Protein AF-R6TS44-F1 (afdb_monomer)

Solvent-accessible surface area (backbone atoms only — not comparable to full-atom values): 15264 Å² total; per-residue (Å²): 45,48,58,69,52,26,43,54,53,48,50,51,50,46,66,75,42,74,87,45,71,65,68,74,39,71,66,53,45,52,50,50,21,52,49,44,19,62,67,37,45,91,39,60,55,71,58,54,50,51,24,51,51,52,44,62,76,75,43,97,62,82,81,52,74,66,60,38,33,54,45,40,41,65,71,76,38,75,83,68,64,52,67,70,59,45,47,50,55,51,52,53,47,46,74,73,52,49,79,74,64,82,71,61,49,69,81,76,34,60,66,71,55,22,52,37,46,60,75,66,29,66,62,57,41,42,53,28,59,57,14,58,82,74,80,40,66,71,59,46,30,57,49,58,48,50,70,49,36,45,65,50,49,52,50,53,51,55,52,74,54,38,50,68,68,60,51,51,53,51,50,55,54,58,68,72,48,81,82,86,50,61,63,62,54,51,52,53,50,51,54,48,52,54,51,50,51,52,52,52,50,54,53,51,48,54,48,52,54,52,52,58,70,69,41,80,68,72,67,54,75,74,59,76,80,77,83,81,80,92,79,85,88,89,82,89,85,82,87,86,88,88,89,82,90,78,88,89,81,87,82,91,85,133

Secondary structure (DSSP, 8-state):
--HHHHHHHHHHHHHH-TT-GGGG-HHHHHHHHHHHHHHTTTS-HHHHHHHHHHHHHH-SSPPPHHHHHHHHHHHH-TTS--HHHHHHHHHHHHHHH-TT--S-HHHHS-HHHHHHHHHH-HHHHHHHHGGGGGTPPTTHHHHHHHHHHHHHHHHHHHHHTS-HHHHHHHHHHHHHS--SSHHHHHHHHHHHHHHHHHHHHHHHHHHHHHHHHS-TTTTTTTTTTSSS--------------------------

Structure (mmCIF, N/CA/C/O backbone):
data_AF-R6TS44-F1
#
_entry.id   AF-R6TS44-F1
#
loop_
_atom_site.group_PDB
_atom_site.id
_atom_site.type_symbol
_atom_site.label_atom_id
_atom_site.label_alt_id
_atom_site.label_comp_id
_atom_site.label_asym_id
_atom_site.label_entity_id
_atom_site.label_seq_id
_atom_site.pdbx_PDB_ins_code
_atom_site.Cartn_x
_atom_site.Cartn_y
_atom_site.Cartn_z
_atom_site.occupancy
_atom_site.B_iso_or_equiv
_atom_site.auth_seq_id
_atom_site.auth_comp_id
_atom_site.auth_asym_id
_atom_site.auth_atom_id
_atom_site.pdbx_PDB_model_num
ATOM 1 N N . MET A 1 1 ? -19.317 -8.057 7.374 1.00 88.44 1 MET A N 1
ATOM 2 C CA . MET A 1 1 ? -19.845 -8.637 8.641 1.00 88.44 1 MET A CA 1
ATOM 3 C C . MET A 1 1 ? -21.220 -8.073 9.008 1.00 88.44 1 MET A C 1
ATOM 5 O O . MET A 1 1 ? -21.608 -7.045 8.472 1.00 88.44 1 MET A O 1
ATOM 9 N N . THR A 1 2 ? -21.948 -8.681 9.958 1.00 93.44 2 THR A N 1
ATOM 10 C CA . THR A 1 2 ? -23.256 -8.171 10.428 1.00 93.44 2 THR A CA 1
ATOM 11 C C . THR A 1 2 ? -23.139 -7.180 11.598 1.00 93.44 2 THR A C 1
ATOM 13 O O . THR A 1 2 ? -22.130 -7.134 12.302 1.00 93.44 2 THR A O 1
ATOM 16 N N . LYS A 1 3 ? -24.219 -6.436 11.900 1.00 92.94 3 LYS A N 1
ATOM 17 C CA . LYS A 1 3 ? -24.305 -5.585 13.111 1.00 92.94 3 LYS A CA 1
ATOM 18 C C . LYS A 1 3 ? -24.084 -6.359 14.414 1.00 92.94 3 LYS A C 1
ATOM 20 O O . LYS A 1 3 ? -23.545 -5.802 15.367 1.00 92.94 3 LYS A O 1
ATOM 25 N N . LYS A 1 4 ? -24.505 -7.628 14.467 1.00 94.44 4 LYS A N 1
ATOM 26 C CA . LYS A 1 4 ? -24.302 -8.492 15.637 1.00 94.44 4 LYS A CA 1
ATOM 27 C C . LYS A 1 4 ? -22.816 -8.781 15.843 1.00 94.44 4 LYS A C 1
ATOM 29 O O . LYS A 1 4 ? -22.337 -8.684 16.969 1.00 94.44 4 LYS A O 1
ATOM 34 N N . ASP A 1 5 ? -22.099 -9.072 14.762 1.00 94.75 5 ASP A N 1
ATOM 35 C CA . ASP A 1 5 ? -20.657 -9.328 14.801 1.00 94.75 5 ASP A CA 1
ATOM 36 C C . ASP A 1 5 ? -19.896 -8.062 15.216 1.00 94.75 5 ASP A C 1
ATOM 38 O O . ASP A 1 5 ? -19.059 -8.102 16.117 1.00 94.75 5 ASP A O 1
ATOM 42 N N . ALA A 1 6 ? -20.262 -6.911 14.641 1.00 94.38 6 ALA A N 1
ATOM 43 C CA . ALA A 1 6 ? -19.691 -5.620 15.014 1.00 94.38 6 ALA A CA 1
ATOM 44 C C . ALA A 1 6 ? -19.899 -5.308 16.507 1.00 94.38 6 ALA A C 1
ATOM 46 O O . ALA A 1 6 ? -18.969 -4.864 17.177 1.00 94.38 6 ALA A O 1
ATOM 47 N N . ALA A 1 7 ? -21.084 -5.594 17.060 1.00 94.81 7 ALA A N 1
ATOM 48 C CA . ALA A 1 7 ? -21.360 -5.407 18.485 1.00 94.81 7 ALA A CA 1
ATOM 49 C C . ALA A 1 7 ? -20.447 -6.260 19.379 1.00 94.81 7 ALA A C 1
ATOM 51 O O . ALA A 1 7 ? -19.946 -5.770 20.391 1.00 94.81 7 ALA A O 1
ATOM 52 N N . GLN A 1 8 ? -20.194 -7.513 18.992 1.00 95.75 8 GLN A N 1
ATOM 53 C CA . GLN A 1 8 ? -19.285 -8.398 19.723 1.00 95.75 8 GLN A CA 1
ATOM 54 C C . GLN A 1 8 ? -17.841 -7.886 19.685 1.00 95.75 8 GLN A C 1
ATOM 56 O O . GLN A 1 8 ? -17.174 -7.857 20.717 1.00 95.75 8 GLN A O 1
ATOM 61 N N . LEU A 1 9 ? -17.365 -7.437 18.521 1.00 95.75 9 LEU A N 1
ATOM 62 C CA . LEU A 1 9 ? -16.007 -6.908 18.374 1.00 95.75 9 LEU A CA 1
ATOM 63 C C . LEU A 1 9 ? -15.812 -5.588 19.125 1.00 95.75 9 LEU A C 1
ATOM 65 O O . LEU A 1 9 ? -14.809 -5.422 19.818 1.00 95.75 9 LEU A O 1
ATOM 69 N N . VAL A 1 10 ? -16.784 -4.676 19.062 1.00 94.50 10 VAL A N 1
ATOM 70 C CA . VAL A 1 10 ? -16.741 -3.425 19.831 1.00 94.50 10 VAL A CA 1
ATOM 71 C C . VAL A 1 10 ? -16.744 -3.714 21.332 1.00 94.50 10 VAL A C 1
ATOM 73 O O . VAL A 1 10 ? -15.980 -3.090 22.059 1.00 94.50 10 VAL A O 1
ATOM 76 N N . ALA A 1 11 ? -17.512 -4.698 21.814 1.00 93.75 11 ALA A N 1
ATOM 77 C CA . ALA A 1 11 ? -17.481 -5.088 23.227 1.00 93.75 11 ALA A CA 1
ATOM 78 C C . ALA A 1 11 ? -16.088 -5.571 23.681 1.00 93.75 11 ALA A C 1
ATOM 80 O O . ALA A 1 11 ? -15.647 -5.236 24.784 1.00 93.75 11 ALA A O 1
ATOM 81 N N . ILE A 1 12 ? -15.361 -6.302 22.827 1.00 94.50 12 ILE A N 1
ATOM 82 C CA . ILE A 1 12 ? -13.964 -6.688 23.090 1.00 94.50 12 ILE A CA 1
ATOM 83 C C . ILE A 1 12 ? -13.073 -5.443 23.201 1.00 94.50 12 ILE A C 1
ATOM 85 O O . ILE A 1 12 ? -12.285 -5.345 24.139 1.00 94.50 12 ILE A O 1
ATOM 89 N N . VAL A 1 13 ? -13.225 -4.471 22.297 1.00 93.88 13 VAL A N 1
ATOM 90 C CA . VAL A 1 13 ? -12.462 -3.210 22.328 1.00 93.88 13 VAL A CA 1
ATOM 91 C C . VAL A 1 13 ? -12.759 -2.411 23.598 1.00 93.88 13 VAL A C 1
ATOM 93 O O . VAL A 1 13 ? -11.832 -1.989 24.282 1.00 93.88 13 VAL A O 1
ATOM 96 N N . VAL A 1 14 ? -14.029 -2.254 23.973 1.00 92.62 14 VAL A N 1
ATOM 97 C CA . VAL A 1 14 ? -14.426 -1.572 25.219 1.00 92.62 14 VAL A CA 1
ATOM 98 C C . VAL A 1 14 ? -13.775 -2.236 26.437 1.00 92.62 14 VAL A C 1
ATOM 100 O O . VAL A 1 14 ? -13.280 -1.550 27.328 1.00 92.62 14 VAL A O 1
ATOM 103 N N . THR A 1 15 ? -13.720 -3.571 26.447 1.00 92.62 15 THR A N 1
ATOM 104 C CA . THR A 1 15 ? -13.092 -4.349 27.525 1.00 92.62 15 THR A CA 1
ATOM 105 C C . THR A 1 15 ? -11.572 -4.164 27.561 1.00 92.62 15 THR A C 1
ATOM 107 O O . THR A 1 15 ? -10.989 -4.076 28.638 1.00 92.62 15 THR A O 1
ATOM 110 N N . ALA A 1 16 ? -10.923 -4.082 26.397 1.00 92.50 16 ALA A N 1
ATOM 111 C CA . ALA A 1 16 ? -9.479 -3.882 26.290 1.00 92.50 16 ALA A CA 1
ATOM 112 C C . ALA A 1 16 ? -9.033 -2.459 26.676 1.00 92.50 16 ALA A C 1
ATOM 114 O O . ALA A 1 16 ? -7.906 -2.277 27.135 1.00 92.50 16 ALA A O 1
ATOM 115 N N . TYR A 1 17 ? -9.914 -1.461 26.533 1.00 92.25 17 TYR A N 1
ATOM 116 C CA . TYR A 1 17 ? -9.614 -0.049 26.796 1.00 92.25 17 TYR A CA 1
ATOM 117 C C . TYR A 1 17 ? -10.604 0.585 27.798 1.00 92.25 17 TYR A C 1
ATOM 119 O O . TYR A 1 17 ? -11.321 1.529 27.452 1.00 92.25 17 TYR A O 1
ATOM 127 N N . PRO A 1 18 ? -10.629 0.129 29.067 1.00 87.62 18 PRO A N 1
ATOM 128 C CA . PRO A 1 18 ? -11.656 0.512 30.044 1.00 87.62 18 PRO A CA 1
ATOM 129 C C . PRO A 1 18 ? -11.619 1.992 30.464 1.00 87.62 18 PRO A C 1
ATOM 131 O O . PRO A 1 18 ? -12.614 2.525 30.949 1.00 87.62 18 PRO A O 1
ATOM 134 N N . ASN A 1 19 ? -10.483 2.670 30.277 1.00 88.50 19 ASN A N 1
ATOM 135 C CA . ASN A 1 19 ? -10.294 4.075 30.655 1.00 88.50 19 ASN A CA 1
ATOM 136 C C . ASN A 1 19 ? -10.687 5.066 29.544 1.00 88.50 19 ASN A C 1
ATOM 138 O O . ASN A 1 19 ? -10.449 6.263 29.685 1.00 88.50 19 ASN A O 1
ATOM 142 N N . TYR A 1 20 ? -11.241 4.597 28.423 1.00 85.69 20 TYR A N 1
ATOM 143 C CA . TYR A 1 20 ? -11.630 5.471 27.321 1.00 85.69 20 TYR A CA 1
ATOM 144 C C . TYR A 1 20 ? -13.042 6.033 27.532 1.00 85.69 20 TYR A C 1
ATOM 146 O O . TYR A 1 20 ? -14.034 5.317 27.403 1.00 85.69 20 TYR A O 1
ATOM 154 N N . ASP A 1 21 ? -13.142 7.332 27.825 1.00 80.50 21 ASP A N 1
ATOM 155 C CA . ASP A 1 21 ? -14.395 7.964 28.266 1.00 80.50 21 ASP A CA 1
ATOM 156 C C . ASP A 1 21 ? -15.563 7.824 27.282 1.00 80.50 21 ASP A C 1
ATOM 158 O O . ASP A 1 21 ? -16.708 7.691 27.711 1.00 80.50 21 ASP A O 1
ATOM 162 N N . LYS A 1 22 ? -15.306 7.781 25.968 1.00 77.62 22 LYS A N 1
ATOM 163 C CA . LYS A 1 22 ? -16.380 7.626 24.969 1.00 77.62 22 LYS A CA 1
ATOM 164 C C . LYS A 1 22 ? -17.092 6.274 25.064 1.00 77.62 22 LYS A C 1
ATOM 166 O O . LYS A 1 22 ? -18.245 6.174 24.673 1.00 77.62 22 LYS A O 1
ATOM 171 N N . PHE A 1 23 ? -16.453 5.248 25.627 1.00 84.06 23 PHE A N 1
ATOM 172 C CA . PHE A 1 23 ? -17.076 3.935 25.815 1.00 84.06 23 PHE A CA 1
ATOM 173 C C . PHE A 1 23 ? -17.964 3.839 27.060 1.00 84.06 23 PHE A C 1
ATOM 175 O O . PHE A 1 23 ? -18.582 2.801 27.290 1.00 84.06 23 PHE A O 1
ATOM 182 N N . ARG A 1 24 ? -18.067 4.915 27.849 1.00 78.56 24 ARG A N 1
ATOM 183 C CA . ARG A 1 24 ? -19.000 5.006 28.981 1.00 78.56 24 ARG A CA 1
ATOM 184 C C . ARG A 1 24 ? -20.415 5.385 28.552 1.00 78.56 24 ARG A C 1
ATOM 186 O O . ARG A 1 24 ? -21.360 5.108 29.284 1.00 78.56 24 ARG A O 1
ATOM 193 N N . ASP A 1 25 ? -20.554 6.006 27.385 1.00 87.81 25 ASP A N 1
ATOM 194 C CA . ASP A 1 25 ? -21.841 6.404 26.830 1.00 87.81 25 ASP A CA 1
ATOM 195 C C . ASP A 1 25 ? -22.421 5.306 25.925 1.00 87.81 25 ASP A C 1
ATOM 197 O O . ASP A 1 25 ? -21.808 4.881 24.941 1.00 87.81 25 ASP A O 1
ATOM 201 N N . ALA A 1 26 ? -23.633 4.853 26.249 1.00 87.06 26 ALA A N 1
ATOM 202 C CA . ALA A 1 26 ? -24.301 3.782 25.517 1.00 87.06 26 ALA A CA 1
ATOM 203 C C . ALA A 1 26 ? -24.621 4.180 24.068 1.00 87.06 26 ALA A C 1
ATOM 205 O O . ALA A 1 26 ? -24.596 3.323 23.179 1.00 87.06 26 ALA A O 1
ATOM 206 N N . ASP A 1 27 ? -24.906 5.456 23.808 1.00 89.00 27 ASP A N 1
ATOM 207 C CA . ASP A 1 27 ? -25.232 5.921 22.462 1.00 89.00 27 ASP A CA 1
ATOM 208 C C . ASP A 1 27 ? -23.974 6.049 21.589 1.00 89.00 27 ASP A C 1
ATOM 210 O O . ASP A 1 27 ? -23.991 5.620 20.431 1.00 89.00 27 ASP A O 1
ATOM 214 N N . SER A 1 28 ? -22.842 6.481 22.157 1.00 86.25 28 SER A N 1
ATOM 215 C CA . SER A 1 28 ? -21.525 6.417 21.509 1.00 86.25 28 SER A CA 1
ATOM 216 C C . SER A 1 28 ? -21.127 4.991 21.111 1.00 86.25 28 SER A C 1
ATOM 218 O O . SER A 1 28 ? -20.653 4.763 19.989 1.00 86.25 28 SER A O 1
ATOM 220 N N . VAL A 1 29 ? -21.367 4.005 21.981 1.00 88.94 29 VAL A N 1
ATOM 221 C CA . VAL A 1 29 ? -21.090 2.594 21.668 1.00 88.94 29 VAL A CA 1
ATOM 222 C C . VAL A 1 29 ? -21.984 2.107 20.523 1.00 88.94 29 VAL A C 1
ATOM 224 O O . VAL A 1 29 ? -21.477 1.519 19.567 1.00 88.94 29 VAL A O 1
ATOM 227 N N . LYS A 1 30 ? -23.291 2.406 20.537 1.00 91.06 30 LYS A N 1
ATOM 228 C CA . LYS A 1 30 ? -24.207 2.048 19.431 1.00 91.06 30 LYS A CA 1
ATOM 229 C C . LYS A 1 30 ? -23.811 2.699 18.102 1.00 91.06 30 LYS A C 1
ATOM 231 O O . LYS A 1 30 ? -23.899 2.050 17.054 1.00 91.06 30 LYS A O 1
ATOM 236 N N . ALA A 1 31 ? -23.375 3.959 18.133 1.00 91.56 31 ALA A N 1
ATOM 237 C CA . ALA A 1 31 ? -22.879 4.662 16.953 1.00 91.56 31 ALA A CA 1
ATOM 238 C C . ALA A 1 31 ? -21.615 3.987 16.399 1.00 91.56 31 ALA A C 1
ATOM 240 O O . ALA A 1 31 ? -21.524 3.749 15.196 1.00 91.56 31 ALA A O 1
ATOM 241 N N . THR A 1 32 ? -20.692 3.582 17.278 1.00 92.06 32 THR A N 1
ATOM 242 C CA . THR A 1 32 ? -19.471 2.848 16.905 1.00 92.06 32 THR A CA 1
ATOM 243 C C . THR A 1 32 ? -19.798 1.498 16.265 1.00 92.06 32 THR A C 1
ATOM 245 O O . THR A 1 32 ? -19.267 1.180 15.205 1.00 92.06 32 THR A O 1
ATOM 248 N N . VAL A 1 33 ? -20.728 0.731 16.847 1.00 94.31 33 VAL A N 1
ATOM 249 C CA . VAL A 1 33 ? -21.198 -0.546 16.277 1.00 94.31 33 VAL A CA 1
ATOM 250 C C . VAL A 1 33 ? -21.797 -0.348 14.887 1.00 94.31 33 VAL A C 1
ATOM 252 O O . VAL A 1 33 ? -21.509 -1.120 13.976 1.00 94.31 33 VAL A O 1
ATOM 255 N N . SER A 1 34 ? -22.617 0.689 14.711 1.00 94.06 34 SER A N 1
ATOM 256 C CA . SER A 1 34 ? -23.241 0.984 13.417 1.00 94.06 34 SER A CA 1
ATOM 257 C C . SER A 1 34 ? -22.208 1.395 12.369 1.00 94.06 34 SER A C 1
ATOM 259 O O . SER A 1 34 ? -22.279 0.921 11.238 1.00 94.06 34 SER A O 1
ATOM 261 N N . LEU A 1 35 ? -21.223 2.213 12.756 1.00 93.44 35 LEU A N 1
ATOM 262 C CA . LEU A 1 35 ? -20.105 2.597 11.897 1.00 93.44 35 LEU A CA 1
ATOM 263 C C . LEU A 1 35 ? -19.284 1.376 11.475 1.00 93.44 35 LEU A C 1
ATOM 265 O O . LEU A 1 35 ? -18.982 1.224 10.301 1.00 93.44 35 LEU A O 1
ATOM 269 N N . TRP A 1 36 ? -18.942 0.487 12.406 1.00 95.06 36 TRP A N 1
ATOM 270 C CA . TRP A 1 36 ? -18.157 -0.708 12.096 1.00 95.06 36 TRP A CA 1
ATOM 271 C C . TRP A 1 36 ? -18.922 -1.686 11.208 1.00 95.06 36 TRP A C 1
ATOM 273 O O . TRP A 1 36 ? -18.338 -2.251 10.290 1.00 95.06 36 TRP A O 1
ATOM 283 N N . ALA A 1 37 ? -20.224 -1.858 11.443 1.00 93.69 37 ALA A N 1
ATOM 284 C CA . ALA A 1 37 ? -21.061 -2.703 10.600 1.00 93.69 37 ALA A CA 1
ATOM 285 C C . ALA A 1 37 ? -21.126 -2.198 9.152 1.00 93.69 37 ALA A C 1
ATOM 287 O O . ALA A 1 37 ? -21.132 -3.021 8.249 1.00 93.69 37 ALA A O 1
ATOM 288 N N . MET A 1 38 ? -21.156 -0.875 8.952 1.00 92.44 38 MET A N 1
ATOM 289 C CA . MET A 1 38 ? -21.098 -0.247 7.628 1.00 92.44 38 MET A CA 1
ATOM 290 C C . MET A 1 38 ? -19.701 -0.376 7.018 1.00 92.44 38 MET A C 1
ATOM 292 O O . MET A 1 38 ? -19.547 -0.843 5.900 1.00 92.44 38 MET A O 1
ATOM 296 N N . MET A 1 39 ? -18.663 0.013 7.760 1.00 92.75 39 MET A N 1
ATOM 297 C CA . MET A 1 39 ? -17.313 0.064 7.214 1.00 92.75 39 MET A CA 1
ATOM 298 C C . MET A 1 39 ? -16.775 -1.324 6.889 1.00 92.75 39 MET A C 1
ATOM 300 O O . MET A 1 39 ? -16.088 -1.454 5.894 1.00 92.75 39 MET A O 1
ATOM 304 N N . PHE A 1 40 ? -17.074 -2.353 7.683 1.00 93.06 40 PHE A N 1
ATOM 305 C CA . PHE A 1 40 ? -16.607 -3.727 7.463 1.00 93.06 40 PHE A CA 1
ATOM 306 C C . PHE A 1 40 ? -17.705 -4.646 6.921 1.00 93.06 40 PHE A C 1
ATOM 308 O O . PHE A 1 40 ? -17.693 -5.850 7.195 1.00 93.06 40 PHE A O 1
ATOM 315 N N . GLU A 1 41 ? -18.697 -4.113 6.208 1.00 91.38 41 GLU A N 1
ATOM 316 C CA . GLU A 1 41 ? -19.767 -4.936 5.635 1.00 91.38 41 GLU A CA 1
ATOM 317 C C . GLU A 1 41 ? -19.215 -5.988 4.661 1.00 91.38 41 GLU A C 1
ATOM 319 O O . GLU A 1 41 ? -19.658 -7.138 4.695 1.00 91.38 41 GLU A O 1
ATOM 324 N N . ASP A 1 42 ? -18.164 -5.619 3.926 1.00 88.75 42 ASP A N 1
ATOM 325 C CA . ASP A 1 42 ? -17.455 -6.391 2.905 1.00 88.75 42 ASP A CA 1
ATOM 326 C C . ASP A 1 42 ? -16.392 -7.357 3.456 1.00 88.75 42 ASP A C 1
ATOM 328 O O . ASP A 1 42 ? -15.829 -8.144 2.700 1.00 88.75 42 ASP A O 1
ATOM 332 N N . VAL A 1 43 ? -16.128 -7.333 4.768 1.00 89.75 43 VAL A N 1
ATOM 333 C CA . VAL A 1 43 ? -15.102 -8.170 5.411 1.00 89.75 43 VAL A CA 1
ATOM 334 C C . VAL A 1 43 ? -15.726 -9.194 6.356 1.00 89.75 43 VAL A C 1
ATOM 336 O O . VAL A 1 43 ? -16.627 -8.893 7.150 1.00 89.75 43 VAL A O 1
ATOM 339 N N . ASP A 1 44 ? -15.203 -10.417 6.318 1.00 91.50 44 ASP A N 1
ATOM 340 C CA . ASP A 1 44 ? -15.606 -11.496 7.214 1.00 91.50 44 ASP A CA 1
ATOM 341 C C . ASP A 1 44 ? -15.249 -11.192 8.678 1.00 91.50 44 ASP A C 1
ATOM 343 O O . ASP A 1 44 ? -14.136 -10.774 9.012 1.00 91.50 44 ASP A O 1
ATOM 347 N N . ALA A 1 45 ? -16.192 -11.451 9.590 1.00 92.94 45 ALA A N 1
ATOM 348 C CA . ALA A 1 45 ? -16.024 -11.156 11.015 1.00 92.94 45 ALA A CA 1
ATOM 349 C C . ALA A 1 45 ? -14.761 -11.789 11.649 1.00 92.94 45 ALA A C 1
ATOM 351 O O . ALA A 1 45 ? -14.096 -11.099 12.428 1.00 92.94 45 ALA A O 1
ATOM 352 N N . PRO A 1 46 ? -14.364 -13.040 11.322 1.00 93.94 46 PRO A N 1
ATOM 353 C CA . PRO A 1 46 ? -13.120 -13.625 11.823 1.00 93.94 46 PRO A CA 1
ATOM 354 C C . PRO A 1 46 ? -11.850 -12.856 11.428 1.00 93.94 46 PRO A C 1
ATOM 356 O O . PRO A 1 46 ? -10.931 -12.766 12.243 1.00 93.94 46 PRO A O 1
ATOM 359 N N . LEU A 1 47 ? -11.794 -12.266 10.227 1.00 92.44 47 LEU A N 1
ATOM 360 C CA . LEU A 1 47 ? -10.643 -11.464 9.791 1.00 92.44 47 LEU A CA 1
ATOM 361 C C . LEU A 1 47 ? -10.542 -10.172 10.601 1.00 92.44 47 LEU A C 1
ATOM 363 O O . LEU A 1 47 ? -9.474 -9.840 11.114 1.00 92.44 47 LEU A O 1
ATOM 367 N N . VAL A 1 48 ? -11.665 -9.479 10.809 1.00 94.31 48 VAL A N 1
ATOM 368 C CA . VAL A 1 48 ? -11.667 -8.263 11.640 1.00 94.31 48 VAL A CA 1
ATOM 369 C C . VAL A 1 48 ? -11.352 -8.591 13.098 1.00 94.31 48 VAL A C 1
ATOM 371 O O . VAL A 1 48 ? -10.644 -7.836 13.759 1.00 94.31 48 VAL A O 1
ATOM 374 N N . ALA A 1 49 ? -11.780 -9.753 13.597 1.00 94.81 49 ALA A N 1
ATOM 375 C CA . ALA A 1 49 ? -11.396 -10.221 14.925 1.00 94.81 49 ALA A CA 1
ATOM 376 C C . ALA A 1 49 ? -9.874 -10.406 15.066 1.00 94.81 49 ALA A C 1
ATOM 378 O O . ALA A 1 49 ? -9.314 -10.058 16.107 1.00 94.81 49 ALA A O 1
ATOM 379 N N . LEU A 1 50 ? -9.195 -10.935 14.040 1.00 95.06 50 LEU A N 1
ATOM 380 C CA . LEU A 1 50 ? -7.730 -11.029 14.019 1.00 95.06 50 LEU A CA 1
ATOM 381 C C . LEU A 1 50 ? -7.083 -9.643 14.020 1.00 95.06 50 LEU A C 1
ATOM 383 O O . LEU A 1 50 ? -6.160 -9.412 14.803 1.00 95.06 50 LEU A O 1
ATOM 387 N N . ALA A 1 51 ? -7.606 -8.713 13.218 1.00 95.12 51 ALA A N 1
ATOM 388 C CA . ALA A 1 51 ? -7.101 -7.346 13.171 1.00 95.12 51 ALA A CA 1
ATOM 389 C C . ALA A 1 51 ? -7.231 -6.627 14.523 1.00 95.12 51 ALA A C 1
ATOM 391 O O . ALA A 1 51 ? -6.264 -6.050 15.020 1.00 95.12 51 ALA A O 1
ATOM 392 N N . VAL A 1 52 ? -8.392 -6.748 15.175 1.00 96.31 52 VAL A N 1
ATOM 393 C CA . VAL A 1 52 ? -8.640 -6.206 16.520 1.00 96.31 52 VAL A CA 1
ATOM 394 C C . VAL A 1 52 ? -7.679 -6.808 17.544 1.00 96.31 52 VAL A C 1
ATOM 396 O O . VAL A 1 52 ? -7.086 -6.074 18.331 1.00 96.31 52 VAL A O 1
ATOM 399 N N . LYS A 1 53 ? -7.474 -8.132 17.526 1.00 95.38 53 LYS A N 1
ATOM 400 C CA . LYS A 1 53 ? -6.536 -8.803 18.441 1.00 95.38 53 LYS A CA 1
ATOM 401 C C . LYS A 1 53 ? -5.100 -8.325 18.243 1.00 95.38 53 LYS A C 1
ATOM 403 O O . LYS A 1 53 ? -4.427 -8.047 19.233 1.00 95.38 53 LYS A O 1
ATOM 408 N N . LYS A 1 54 ? -4.644 -8.204 16.990 1.00 95.69 54 LYS A N 1
ATOM 409 C CA . LYS A 1 54 ? -3.315 -7.662 16.678 1.00 95.69 54 LYS A CA 1
ATOM 410 C C . LYS A 1 54 ? -3.180 -6.236 17.213 1.00 95.69 54 LYS A C 1
ATOM 412 O O . LYS A 1 54 ? -2.217 -5.957 17.915 1.00 95.69 54 LYS A O 1
ATOM 417 N N . HIS A 1 55 ? -4.169 -5.379 16.962 1.00 96.56 55 HIS A N 1
ATOM 418 C CA . HIS A 1 55 ? -4.154 -3.994 17.431 1.00 96.56 55 HIS A CA 1
ATOM 419 C C . HIS A 1 55 ? -4.097 -3.886 18.960 1.00 96.56 55 HIS A C 1
ATOM 421 O O . HIS A 1 55 ? -3.300 -3.121 19.495 1.00 96.56 55 HIS A O 1
ATOM 427 N N . ILE A 1 56 ? -4.903 -4.677 19.677 1.00 95.94 56 ILE A N 1
ATOM 428 C CA . ILE A 1 56 ? -4.888 -4.719 21.148 1.00 95.94 56 ILE A CA 1
ATOM 429 C C . ILE A 1 56 ? -3.515 -5.144 21.677 1.00 95.94 56 ILE A C 1
ATOM 431 O O . ILE A 1 56 ? -3.053 -4.613 22.684 1.00 95.94 56 ILE A O 1
ATOM 435 N N . ALA A 1 57 ? -2.841 -6.073 20.997 1.00 95.19 57 ALA A N 1
ATOM 436 C CA . ALA A 1 57 ? -1.521 -6.537 21.406 1.00 95.19 57 ALA A CA 1
ATOM 437 C C . ALA A 1 57 ? -0.414 -5.481 21.223 1.00 95.19 57 ALA A C 1
ATOM 439 O O . ALA A 1 57 ? 0.594 -5.539 21.926 1.00 95.19 57 ALA A O 1
ATOM 440 N N . THR A 1 58 ? -0.576 -4.529 20.297 1.00 94.50 58 THR A N 1
ATOM 441 C CA . THR A 1 58 ? 0.489 -3.584 19.913 1.00 94.50 58 THR A CA 1
ATOM 442 C C . THR A 1 58 ? 0.184 -2.118 20.215 1.00 94.50 58 THR A C 1
ATOM 444 O O . THR A 1 58 ? 1.096 -1.294 20.154 1.00 94.50 58 THR A O 1
ATOM 447 N N . SER A 1 59 ? -1.059 -1.763 20.554 1.00 93.56 59 SER A N 1
ATOM 448 C CA . SER A 1 59 ? -1.488 -0.376 20.757 1.00 93.56 59 SER A CA 1
ATOM 449 C C . SER A 1 59 ? -2.095 -0.139 22.135 1.00 93.56 59 SER A C 1
ATOM 451 O O . SER A 1 59 ? -2.911 -0.910 22.639 1.00 93.56 59 SER A O 1
ATOM 453 N N . LYS A 1 60 ? -1.731 1.004 22.723 1.00 91.69 60 LYS A N 1
ATOM 454 C CA . LYS A 1 60 ? -2.260 1.485 24.009 1.00 91.69 60 LYS A CA 1
ATOM 455 C C . LYS A 1 60 ? -3.609 2.199 23.872 1.00 91.69 60 LYS A C 1
ATOM 457 O O . LYS A 1 60 ? -4.241 2.480 24.887 1.00 91.69 60 LYS A O 1
ATOM 462 N N . TRP A 1 61 ? -4.030 2.510 22.648 1.00 93.25 61 TRP A N 1
ATOM 463 C CA . TRP A 1 61 ? -5.220 3.309 22.356 1.00 93.25 61 TRP A CA 1
ATOM 464 C C . TRP A 1 61 ? -6.263 2.482 21.598 1.00 93.25 61 TRP A C 1
ATOM 466 O O . TRP A 1 61 ? -5.876 1.545 20.902 1.00 93.25 61 TRP A O 1
ATOM 476 N N . PRO A 1 62 ? -7.567 2.799 21.707 1.00 92.31 62 PRO A N 1
ATOM 477 C CA . PRO A 1 62 ? -8.594 2.125 20.921 1.00 92.31 62 PRO A CA 1
ATOM 478 C C . PRO A 1 62 ? -8.358 2.279 19.411 1.00 92.31 62 PRO A C 1
ATOM 480 O O . PRO A 1 62 ? -8.010 3.379 18.981 1.00 92.31 62 PRO A O 1
ATOM 483 N N . PRO A 1 63 ? -8.591 1.224 18.609 1.00 94.50 63 PRO A N 1
ATOM 484 C CA . PRO A 1 63 ? -8.415 1.283 17.166 1.00 94.50 63 PRO A CA 1
ATOM 485 C C . PRO A 1 63 ? -9.421 2.212 16.489 1.00 94.50 63 PRO A C 1
ATOM 487 O O . PRO A 1 63 ? -10.619 2.207 16.793 1.00 94.50 63 PRO A O 1
ATOM 490 N N . SER A 1 64 ? -8.942 2.924 15.480 1.00 93.44 64 SER A N 1
ATOM 491 C CA . SER A 1 64 ? -9.749 3.511 14.419 1.00 93.44 64 SER A CA 1
ATOM 492 C C . SER A 1 64 ? -10.101 2.473 13.345 1.00 93.44 64 SER A C 1
ATOM 494 O O . SER A 1 64 ? -9.467 1.426 13.211 1.00 93.44 64 SER A O 1
ATOM 496 N N . VAL A 1 65 ? -11.113 2.779 12.525 1.00 93.06 65 VAL A N 1
ATOM 497 C CA . VAL A 1 65 ? -11.463 1.944 11.361 1.00 93.06 65 VAL A CA 1
ATOM 498 C C . VAL A 1 65 ? -10.282 1.837 10.388 1.00 93.06 65 VAL A C 1
ATOM 500 O O . VAL A 1 65 ? -10.047 0.764 9.841 1.00 93.06 65 VAL A O 1
ATOM 503 N N . ALA A 1 66 ? -9.527 2.923 10.200 1.00 91.94 66 ALA A N 1
ATOM 504 C CA . ALA A 1 66 ? -8.383 2.959 9.295 1.00 91.94 66 ALA A CA 1
ATOM 505 C C . ALA A 1 66 ? -7.255 2.022 9.754 1.00 91.94 66 ALA A C 1
ATOM 507 O O . ALA A 1 66 ? -6.782 1.225 8.953 1.00 91.94 66 ALA A O 1
ATOM 508 N N . GLU A 1 67 ? -6.893 2.042 11.042 1.00 93.62 67 GLU A N 1
ATOM 509 C CA . GLU A 1 67 ? -5.856 1.152 11.598 1.00 93.62 67 GLU A CA 1
ATOM 510 C C . GLU A 1 67 ? -6.237 -0.328 11.456 1.00 93.62 67 GLU A C 1
ATOM 512 O O . GLU A 1 67 ? -5.401 -1.171 11.140 1.00 93.62 67 GLU A O 1
ATOM 517 N N . LEU A 1 68 ? -7.516 -0.667 11.642 1.00 94.50 68 LEU A N 1
ATOM 518 C CA . LEU A 1 68 ? -7.972 -2.040 11.428 1.00 94.50 68 LEU A CA 1
ATOM 519 C C . LEU A 1 68 ? -7.946 -2.435 9.955 1.00 94.50 68 LEU A C 1
ATOM 521 O O . LEU A 1 68 ? -7.587 -3.571 9.662 1.00 94.50 68 LEU A O 1
ATOM 525 N N . ARG A 1 69 ? -8.297 -1.534 9.028 1.00 91.81 69 ARG A N 1
ATOM 526 C CA . ARG A 1 69 ? -8.183 -1.810 7.586 1.00 91.81 69 ARG A CA 1
ATOM 527 C C . ARG A 1 69 ? -6.735 -1.931 7.131 1.00 91.81 69 ARG A C 1
ATOM 529 O O . ARG A 1 69 ? -6.453 -2.772 6.291 1.00 91.81 69 ARG A O 1
ATOM 536 N N . GLU A 1 70 ? -5.821 -1.182 7.734 1.00 90.50 70 GLU A N 1
ATOM 537 C CA . GLU A 1 70 ? -4.386 -1.341 7.506 1.00 90.50 70 GLU A CA 1
ATOM 538 C C . GLU A 1 70 ? -3.897 -2.725 7.954 1.00 90.50 70 GLU A C 1
ATOM 540 O O . GLU A 1 70 ? -3.232 -3.420 7.192 1.00 90.50 70 GLU A O 1
ATOM 545 N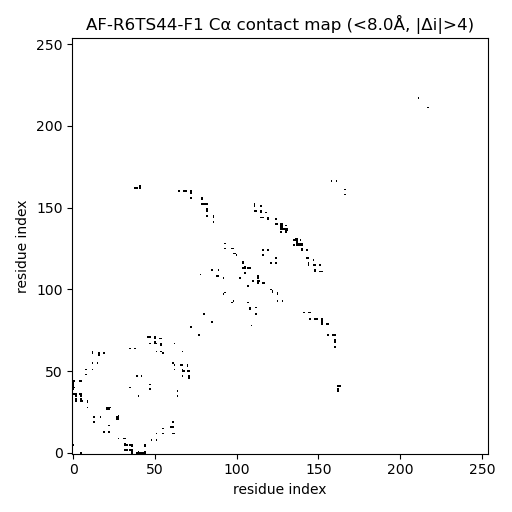 N . ILE A 1 71 ? -4.304 -3.185 9.140 1.00 91.62 71 ILE A N 1
ATOM 546 C CA . ILE A 1 71 ? -3.977 -4.543 9.594 1.00 91.62 71 ILE A CA 1
ATOM 547 C C . ILE A 1 71 ? -4.636 -5.611 8.707 1.00 91.62 71 ILE A C 1
ATOM 549 O O . ILE A 1 71 ? -4.022 -6.636 8.418 1.00 91.62 71 ILE A O 1
ATOM 553 N N . LEU A 1 72 ? -5.886 -5.406 8.288 1.00 91.25 72 LEU A N 1
ATOM 554 C CA . LEU A 1 72 ? -6.579 -6.327 7.385 1.00 91.25 72 LEU A CA 1
ATOM 555 C C . LEU A 1 72 ? -5.866 -6.435 6.040 1.00 91.25 72 LEU A C 1
ATOM 557 O O . LEU A 1 72 ? -5.754 -7.541 5.525 1.00 91.25 72 LEU A O 1
ATOM 561 N N . LEU A 1 73 ? -5.348 -5.326 5.512 1.00 87.25 73 LEU A N 1
ATOM 562 C CA . LEU A 1 73 ? -4.553 -5.310 4.290 1.00 87.25 73 LEU A CA 1
ATOM 563 C C . LEU A 1 73 ? -3.303 -6.181 4.433 1.00 87.25 73 LEU A C 1
ATOM 565 O O . LEU A 1 73 ? -3.049 -7.023 3.583 1.00 87.25 73 LEU A O 1
ATOM 569 N N . GLU A 1 74 ? -2.572 -6.052 5.542 1.00 84.31 74 GLU A N 1
ATOM 570 C CA . GLU A 1 74 ? -1.397 -6.894 5.810 1.00 84.31 74 GLU A CA 1
ATOM 571 C C . GLU A 1 74 ? -1.737 -8.393 5.888 1.00 84.31 74 GLU A C 1
ATOM 573 O O . GLU A 1 74 ? -0.895 -9.235 5.585 1.00 84.31 74 GLU A O 1
ATOM 578 N N . ILE A 1 75 ? -2.955 -8.740 6.319 1.00 83.19 75 ILE A N 1
ATOM 579 C CA . ILE A 1 75 ? -3.414 -10.132 6.424 1.00 83.19 75 ILE A CA 1
ATOM 580 C C . ILE A 1 75 ? -3.908 -10.658 5.069 1.00 83.19 75 ILE A C 1
ATOM 582 O O . ILE A 1 75 ? -3.633 -11.806 4.722 1.00 83.19 75 ILE A O 1
ATOM 586 N N . ALA A 1 76 ? -4.679 -9.853 4.338 1.00 77.44 76 ALA A N 1
ATOM 587 C CA . ALA A 1 76 ? -5.408 -10.273 3.145 1.00 77.44 76 ALA A CA 1
ATOM 588 C C . ALA A 1 76 ? -4.615 -10.090 1.843 1.00 77.44 76 ALA A C 1
ATOM 590 O O . ALA A 1 76 ? -4.871 -10.818 0.887 1.00 77.44 76 ALA A O 1
ATOM 591 N N . HIS A 1 77 ? -3.650 -9.167 1.817 1.00 75.25 77 HIS A N 1
ATOM 592 C CA . HIS A 1 77 ? -2.907 -8.776 0.619 1.00 75.25 77 HIS A CA 1
ATOM 593 C C . HIS A 1 77 ? -1.386 -8.902 0.810 1.00 75.25 77 HIS A C 1
ATOM 595 O O . HIS A 1 77 ? -0.663 -7.902 0.773 1.00 75.25 77 HIS A O 1
ATOM 601 N N . PRO A 1 78 ? -0.853 -10.127 1.009 1.00 72.25 78 PRO A N 1
ATOM 602 C CA . PRO A 1 78 ? 0.595 -10.343 1.076 1.00 72.25 78 PRO A CA 1
ATOM 603 C C . PRO A 1 78 ? 1.304 -10.043 -0.258 1.00 72.25 78 PRO A C 1
ATOM 605 O O . PRO A 1 78 ? 2.529 -9.981 -0.310 1.00 72.25 78 PRO A O 1
ATOM 608 N N . ASP A 1 79 ? 0.548 -9.885 -1.342 1.00 81.56 79 ASP A N 1
ATOM 609 C CA . ASP A 1 79 ? 1.009 -9.498 -2.670 1.00 81.56 79 ASP A CA 1
ATOM 610 C C . ASP A 1 79 ? 1.353 -8.003 -2.784 1.00 81.56 79 ASP A C 1
ATOM 612 O O . ASP A 1 79 ? 2.126 -7.619 -3.669 1.00 81.56 79 ASP A O 1
ATOM 616 N N . LEU A 1 80 ? 0.854 -7.159 -1.873 1.00 86.75 80 LEU A N 1
ATOM 617 C CA . LEU A 1 80 ? 1.223 -5.750 -1.814 1.00 86.75 80 LEU A CA 1
ATOM 618 C C . LEU A 1 80 ? 2.538 -5.564 -1.038 1.00 86.75 80 LEU A C 1
ATOM 620 O O . LEU A 1 80 ? 2.572 -5.371 0.175 1.00 86.75 80 LEU A O 1
ATOM 624 N N . ILE A 1 81 ? 3.649 -5.616 -1.772 1.00 91.88 81 ILE A N 1
ATOM 625 C CA . ILE A 1 81 ? 5.000 -5.617 -1.199 1.00 91.88 81 ILE A CA 1
ATOM 626 C C . ILE A 1 81 ? 5.374 -4.244 -0.624 1.00 91.88 81 ILE A C 1
ATOM 628 O O . ILE A 1 81 ? 5.286 -3.222 -1.312 1.00 91.88 81 ILE A O 1
ATOM 632 N N . ALA A 1 82 ? 5.859 -4.216 0.619 1.00 91.69 82 ALA A N 1
ATOM 633 C CA . ALA A 1 82 ? 6.333 -2.993 1.262 1.00 91.69 82 ALA A CA 1
ATOM 634 C C . ALA A 1 82 ? 7.531 -2.367 0.502 1.00 91.69 82 ALA A C 1
ATOM 636 O O . ALA A 1 82 ? 8.326 -3.098 -0.096 1.00 91.69 82 ALA A O 1
ATOM 637 N N . PRO A 1 83 ? 7.703 -1.028 0.504 1.00 95.31 83 PRO A N 1
ATOM 638 C CA . PRO A 1 83 ? 8.727 -0.358 -0.309 1.00 95.31 83 PRO A CA 1
ATOM 639 C C . PRO A 1 83 ? 10.168 -0.837 -0.090 1.00 95.31 83 PRO A C 1
ATOM 641 O O . PRO A 1 83 ? 10.954 -0.909 -1.034 1.00 95.31 83 PRO A O 1
ATOM 644 N N . ASP A 1 84 ? 10.530 -1.172 1.144 1.00 94.19 84 ASP A N 1
ATOM 645 C CA . ASP A 1 84 ? 11.846 -1.695 1.507 1.00 94.19 84 ASP A CA 1
ATOM 646 C C . ASP A 1 84 ? 12.093 -3.098 0.935 1.00 94.19 84 ASP A C 1
ATOM 648 O O . ASP A 1 84 ? 13.144 -3.333 0.336 1.00 94.19 84 ASP A O 1
ATOM 652 N N . GLN A 1 85 ? 11.108 -3.992 1.045 1.00 94.88 85 GLN A N 1
ATOM 653 C CA . GLN A 1 85 ? 11.162 -5.336 0.463 1.00 94.88 85 GLN A CA 1
ATOM 654 C C . GLN A 1 85 ? 11.166 -5.288 -1.068 1.00 94.88 85 GLN A C 1
ATOM 656 O O . GLN A 1 85 ? 11.915 -6.019 -1.715 1.00 94.88 85 GLN A O 1
ATOM 661 N N . ALA A 1 86 ? 10.375 -4.387 -1.654 1.00 96.94 86 ALA A N 1
ATOM 662 C CA . ALA A 1 86 ? 10.333 -4.174 -3.094 1.00 96.94 86 ALA A CA 1
ATOM 663 C C . ALA A 1 86 ? 11.691 -3.699 -3.629 1.00 96.94 86 ALA A C 1
ATOM 665 O O . ALA A 1 86 ? 12.163 -4.206 -4.644 1.00 96.94 86 ALA A O 1
ATOM 666 N N . TRP A 1 87 ? 12.350 -2.771 -2.925 1.00 97.50 87 TRP A N 1
ATOM 667 C CA . TRP A 1 87 ? 13.702 -2.343 -3.281 1.00 97.50 87 TRP A CA 1
ATOM 668 C C . TRP A 1 87 ? 14.715 -3.483 -3.177 1.00 97.50 87 TRP A C 1
ATOM 670 O O . TRP A 1 87 ? 15.558 -3.612 -4.059 1.00 97.50 87 TRP A O 1
ATOM 680 N N . LEU A 1 88 ? 14.637 -4.314 -2.132 1.00 96.69 88 LEU A N 1
ATOM 681 C CA . LEU A 1 88 ? 15.544 -5.450 -1.980 1.00 96.69 88 LEU A CA 1
ATOM 682 C C . LEU A 1 88 ? 15.439 -6.405 -3.178 1.00 96.69 88 LEU A C 1
ATOM 684 O O . LEU A 1 88 ? 16.457 -6.717 -3.786 1.00 96.69 88 LEU A O 1
ATOM 688 N N . ALA A 1 89 ? 14.218 -6.753 -3.595 1.00 96.75 89 ALA A N 1
ATOM 689 C CA . ALA A 1 89 ? 13.992 -7.593 -4.773 1.00 96.75 89 ALA A CA 1
ATOM 690 C C . ALA A 1 89 ? 14.571 -6.982 -6.065 1.00 96.75 89 ALA A C 1
ATOM 692 O O . ALA A 1 89 ? 15.163 -7.685 -6.881 1.00 96.75 89 ALA A O 1
ATOM 693 N N . VAL A 1 90 ? 14.435 -5.664 -6.251 1.00 97.19 90 VAL A N 1
ATOM 694 C CA . VAL A 1 90 ? 15.015 -4.958 -7.408 1.00 97.19 90 VAL A CA 1
ATOM 695 C C . VAL A 1 90 ? 16.539 -4.922 -7.338 1.00 97.19 90 VAL A C 1
ATOM 697 O O . VAL A 1 90 ? 17.199 -5.132 -8.353 1.00 97.19 90 VAL A O 1
ATOM 700 N N . SER A 1 91 ? 17.102 -4.680 -6.156 1.00 95.44 91 SER A N 1
ATOM 701 C CA . SER A 1 91 ? 18.546 -4.695 -5.925 1.00 95.44 91 SER A CA 1
ATOM 702 C C . SER A 1 91 ? 19.137 -6.070 -6.238 1.00 95.44 91 SER A C 1
ATOM 704 O O . SER A 1 91 ? 20.140 -6.152 -6.939 1.00 95.44 91 SER A O 1
ATOM 706 N N . ASP A 1 92 ? 18.504 -7.149 -5.778 1.00 96.25 92 ASP A N 1
ATOM 707 C CA . ASP A 1 92 ? 18.939 -8.523 -6.056 1.00 96.25 92 ASP A CA 1
ATOM 708 C C . ASP A 1 92 ? 18.872 -8.846 -7.557 1.00 96.25 92 ASP A C 1
ATOM 710 O O . ASP A 1 92 ? 19.768 -9.495 -8.108 1.00 96.25 92 ASP A O 1
ATOM 714 N N . LEU A 1 93 ? 17.849 -8.337 -8.253 1.00 96.12 93 LEU A N 1
ATOM 715 C CA . LEU A 1 93 ? 17.746 -8.477 -9.703 1.00 96.12 93 LEU A CA 1
ATOM 716 C C . LEU A 1 93 ? 18.847 -7.696 -10.437 1.00 96.12 93 LEU A C 1
ATOM 718 O O . LEU A 1 93 ? 19.444 -8.218 -11.374 1.00 96.12 93 LEU A O 1
ATOM 722 N N . LEU A 1 94 ? 19.156 -6.467 -10.004 1.00 94.50 94 LEU A N 1
ATOM 723 C CA . LEU A 1 94 ? 20.265 -5.681 -10.560 1.00 94.50 94 LEU A CA 1
ATOM 724 C C . LEU A 1 94 ? 21.588 -6.442 -10.419 1.00 94.50 94 LEU A C 1
ATOM 726 O O . LEU A 1 94 ? 22.339 -6.544 -11.386 1.00 94.50 94 LEU A O 1
ATOM 730 N N . TYR A 1 95 ? 21.849 -7.031 -9.250 1.00 91.25 95 TYR A N 1
ATOM 731 C CA . TYR A 1 95 ? 23.061 -7.818 -9.015 1.00 91.25 95 TYR A CA 1
ATOM 732 C C . TYR A 1 95 ? 23.152 -9.086 -9.870 1.00 91.25 95 TYR A C 1
ATOM 734 O O . TYR A 1 95 ? 24.256 -9.469 -10.256 1.00 91.25 95 TYR A O 1
ATOM 742 N N . SER A 1 96 ? 22.027 -9.749 -10.142 1.00 92.56 96 SER A N 1
ATOM 743 C CA . SER A 1 96 ? 22.008 -11.030 -10.859 1.00 92.56 96 SER A CA 1
ATOM 744 C C . SER A 1 96 ? 22.009 -10.884 -12.382 1.00 92.56 96 SER A C 1
ATOM 746 O O . SER A 1 96 ? 22.731 -11.620 -13.051 1.00 92.56 96 SER A O 1
ATOM 748 N N . GLU A 1 97 ? 21.250 -9.936 -12.933 1.00 92.62 97 GLU A N 1
ATOM 749 C CA . GLU A 1 97 ? 21.103 -9.758 -14.389 1.00 92.62 97 GLU A CA 1
ATOM 750 C C . GLU A 1 97 ? 22.112 -8.761 -14.978 1.00 92.62 97 GLU A C 1
ATOM 752 O O . GLU A 1 97 ? 22.488 -8.846 -16.149 1.00 92.62 97 GLU A O 1
ATOM 757 N N . GLY A 1 98 ? 22.579 -7.804 -14.175 1.00 90.44 98 GLY A N 1
ATOM 758 C CA . GLY A 1 98 ? 23.528 -6.796 -14.625 1.00 90.44 98 GLY A CA 1
ATOM 759 C C . GLY A 1 98 ? 22.957 -5.800 -15.648 1.00 90.44 98 GLY A C 1
ATOM 760 O O . GLY A 1 98 ? 21.762 -5.501 -15.691 1.00 90.44 98 GLY A O 1
ATOM 761 N N . GLU A 1 99 ? 23.834 -5.267 -16.503 1.00 89.31 99 GLU A N 1
ATOM 762 C CA . GLU A 1 99 ? 23.497 -4.229 -17.493 1.00 89.31 99 GLU A CA 1
ATOM 763 C C . GLU A 1 99 ? 22.457 -4.682 -18.521 1.00 89.31 99 GLU A C 1
ATOM 765 O O . GLU A 1 99 ? 21.549 -3.931 -18.887 1.00 89.31 99 GLU A O 1
ATOM 770 N N . PHE A 1 100 ? 22.587 -5.923 -18.983 1.00 86.06 100 PHE A N 1
ATOM 771 C CA . PHE A 1 100 ? 21.879 -6.445 -20.146 1.00 86.06 100 PHE A CA 1
ATOM 772 C C . PHE A 1 100 ? 20.748 -7.392 -19.741 1.00 86.06 100 PHE A C 1
ATOM 774 O O . PHE A 1 100 ? 20.670 -8.523 -20.218 1.00 86.06 100 PHE A O 1
ATOM 781 N N . ASN A 1 101 ? 19.840 -6.920 -18.883 1.00 88.00 101 ASN A N 1
ATOM 782 C CA . ASN A 1 101 ? 18.623 -7.670 -18.590 1.00 88.00 101 ASN A CA 1
ATOM 783 C C . ASN A 1 101 ? 17.696 -7.650 -19.816 1.00 88.00 101 ASN A C 1
ATOM 785 O O . ASN A 1 101 ? 17.072 -6.638 -20.144 1.00 88.00 101 ASN A O 1
ATOM 789 N N . HIS A 1 102 ? 17.631 -8.784 -20.508 1.00 77.00 102 HIS A N 1
ATOM 790 C CA . HIS A 1 102 ? 16.749 -9.011 -21.655 1.00 77.00 102 HIS A CA 1
ATOM 791 C C . HIS A 1 102 ? 15.477 -9.786 -21.285 1.00 77.00 102 HIS A C 1
ATOM 793 O O . HIS A 1 102 ? 14.688 -10.136 -22.169 1.00 77.00 102 HIS A O 1
ATOM 799 N N . GLY A 1 103 ? 15.294 -10.101 -20.001 1.00 77.12 103 GLY A N 1
ATOM 800 C CA . GLY A 1 103 ? 14.123 -10.804 -19.507 1.00 77.12 103 GLY A CA 1
ATOM 801 C C . GLY A 1 103 ? 12.884 -9.915 -19.427 1.00 77.12 103 GLY A C 1
ATOM 802 O O . GLY A 1 103 ? 12.941 -8.687 -19.478 1.00 77.12 103 GLY A O 1
ATOM 803 N N . ASP A 1 104 ? 11.727 -10.564 -19.318 1.00 84.69 104 ASP A N 1
ATOM 804 C CA . ASP A 1 104 ? 10.461 -9.882 -19.069 1.00 84.69 104 ASP A CA 1
ATOM 805 C C . ASP A 1 104 ? 10.363 -9.535 -17.578 1.00 84.69 104 ASP A C 1
ATOM 807 O O . ASP A 1 104 ? 10.214 -10.426 -16.738 1.00 84.69 104 ASP A O 1
ATOM 811 N N . LEU A 1 105 ? 10.420 -8.242 -17.244 1.00 88.06 105 LEU A N 1
ATOM 812 C CA . LEU A 1 105 ? 10.341 -7.758 -15.861 1.00 88.06 105 LEU A CA 1
ATOM 813 C C . LEU A 1 105 ? 9.082 -8.250 -15.137 1.00 88.06 105 LEU A C 1
ATOM 815 O O . LEU A 1 105 ? 9.123 -8.461 -13.929 1.00 88.06 105 LEU A O 1
ATOM 819 N N . LYS A 1 106 ? 7.978 -8.487 -15.857 1.00 87.12 106 LYS A N 1
ATOM 820 C CA . LYS A 1 106 ? 6.726 -9.002 -15.274 1.00 87.12 106 LYS A CA 1
ATOM 821 C C . LYS A 1 106 ? 6.821 -10.472 -14.859 1.00 87.12 106 LYS A C 1
ATOM 823 O O . LYS A 1 106 ? 5.987 -10.933 -14.089 1.00 87.12 106 LYS A O 1
ATOM 828 N N . GLN A 1 107 ? 7.803 -11.205 -15.386 1.00 89.94 107 GLN A N 1
ATOM 829 C CA . GLN A 1 107 ? 8.113 -12.581 -14.987 1.00 89.94 107 GLN A CA 1
ATOM 830 C C . GLN A 1 107 ? 9.180 -12.628 -13.887 1.00 89.94 107 GLN A C 1
ATOM 832 O O . GLN A 1 107 ? 9.235 -13.602 -13.144 1.00 89.94 107 GLN A O 1
ATOM 837 N N . GLN A 1 108 ? 10.015 -11.589 -13.779 1.00 91.94 108 GLN A N 1
ATOM 838 C CA . GLN A 1 108 ? 11.111 -11.505 -12.807 1.00 91.94 108 GLN A CA 1
ATOM 839 C C . GLN A 1 108 ? 10.709 -10.822 -11.490 1.00 91.94 108 GLN A C 1
ATOM 841 O O . GLN A 1 108 ? 11.278 -11.129 -10.446 1.00 91.94 108 GLN A O 1
ATOM 846 N N . LEU A 1 109 ? 9.748 -9.891 -11.520 1.00 94.62 109 LEU A N 1
ATOM 847 C CA . LEU A 1 109 ? 9.330 -9.087 -10.368 1.00 94.62 109 LEU A CA 1
ATOM 848 C C . LEU A 1 109 ? 7.804 -9.091 -10.199 1.00 94.62 109 LEU A C 1
ATOM 850 O O . LEU A 1 109 ? 7.074 -9.195 -11.189 1.00 94.62 109 LEU A O 1
ATOM 854 N N . PRO A 1 110 ? 7.294 -8.886 -8.966 1.00 93.94 110 PRO A N 1
ATOM 855 C CA . PRO A 1 110 ? 5.870 -8.668 -8.739 1.00 93.94 110 PRO A CA 1
ATOM 856 C C . PRO A 1 110 ? 5.320 -7.522 -9.609 1.00 93.94 110 PRO A C 1
ATOM 858 O O . PRO A 1 110 ? 6.023 -6.526 -9.811 1.00 93.94 110 PRO A O 1
ATOM 861 N N . PRO A 1 111 ? 4.060 -7.584 -10.084 1.00 91.62 111 PRO A N 1
ATOM 862 C CA . PRO A 1 111 ? 3.552 -6.666 -11.108 1.00 91.62 111 PRO A CA 1
ATOM 863 C C . PRO A 1 111 ? 3.693 -5.172 -10.779 1.00 91.62 111 PRO A C 1
ATOM 865 O O . PRO A 1 111 ? 4.015 -4.373 -11.658 1.00 91.62 111 PRO A O 1
ATOM 868 N N . LEU A 1 112 ? 3.463 -4.765 -9.525 1.00 93.19 112 LEU A N 1
ATOM 869 C CA . LEU A 1 112 ? 3.612 -3.365 -9.107 1.00 93.19 112 LEU A CA 1
ATOM 870 C C . LEU A 1 112 ? 5.081 -2.915 -9.120 1.00 93.19 112 LEU A C 1
ATOM 872 O O . LEU A 1 112 ? 5.390 -1.817 -9.582 1.00 93.19 112 LEU A O 1
ATOM 876 N N . VAL A 1 113 ? 5.982 -3.788 -8.665 1.00 96.38 113 VAL A N 1
ATOM 877 C CA . VAL A 1 113 ? 7.431 -3.555 -8.637 1.00 96.38 113 VAL A CA 1
ATOM 878 C C . VAL A 1 113 ? 7.974 -3.471 -10.065 1.00 96.38 113 VAL A C 1
ATOM 880 O O . VAL A 1 113 ? 8.670 -2.514 -10.401 1.00 96.38 113 VAL A O 1
ATOM 883 N N . ALA A 1 114 ? 7.570 -4.402 -10.936 1.00 94.81 114 ALA A N 1
ATOM 884 C CA . ALA A 1 114 ? 7.904 -4.396 -12.358 1.00 94.81 114 ALA A CA 1
ATOM 885 C C . ALA A 1 114 ? 7.458 -3.092 -13.038 1.00 94.81 114 ALA A C 1
ATOM 887 O O . ALA A 1 114 ? 8.253 -2.463 -13.731 1.00 94.81 114 ALA A O 1
ATOM 888 N N . ARG A 1 115 ? 6.226 -2.622 -12.777 1.00 93.00 115 ARG A N 1
ATOM 889 C CA . ARG A 1 115 ? 5.728 -1.333 -13.297 1.00 93.00 115 ARG A CA 1
ATOM 890 C C . ARG A 1 115 ? 6.593 -0.148 -12.858 1.00 93.00 115 ARG A C 1
ATOM 892 O O . ARG A 1 115 ? 6.847 0.745 -13.668 1.00 93.00 115 ARG A O 1
ATOM 899 N N . ALA A 1 116 ? 7.046 -0.123 -11.604 1.00 96.25 116 ALA A N 1
ATOM 900 C CA . ALA A 1 116 ? 7.931 0.936 -11.122 1.00 96.25 116 ALA A CA 1
ATOM 901 C C . ALA A 1 116 ? 9.283 0.911 -11.855 1.00 96.25 116 ALA A C 1
ATOM 903 O O . ALA A 1 116 ? 9.716 1.949 -12.359 1.00 96.25 116 ALA A O 1
ATOM 904 N N . VAL A 1 117 ? 9.893 -0.268 -12.015 1.00 95.81 117 VAL A N 1
ATOM 905 C CA . VAL A 1 117 ? 11.144 -0.433 -12.778 1.00 95.81 117 VAL A CA 1
ATOM 906 C C . VAL A 1 117 ? 10.962 -0.052 -14.251 1.00 95.81 117 VAL A C 1
ATOM 908 O O . VAL A 1 117 ? 11.770 0.706 -14.780 1.00 95.81 117 VAL A O 1
ATOM 911 N N . GLU A 1 118 ? 9.882 -0.489 -14.907 1.00 91.69 118 GLU A N 1
ATOM 912 C CA . GLU A 1 118 ? 9.556 -0.130 -16.297 1.00 91.69 118 GLU A CA 1
ATOM 913 C C . GLU A 1 118 ? 9.469 1.385 -16.494 1.00 91.69 118 GLU A C 1
ATOM 915 O O . GLU A 1 118 ? 9.963 1.914 -17.488 1.00 91.69 118 GLU A O 1
ATOM 920 N N . SER A 1 119 ? 8.856 2.095 -15.545 1.00 91.06 119 SER A N 1
ATOM 921 C CA . SER A 1 119 ? 8.691 3.546 -15.656 1.00 91.06 119 SER A CA 1
ATOM 922 C C . SER A 1 119 ? 9.992 4.338 -15.490 1.00 91.06 119 SER A C 1
ATOM 924 O O . SER A 1 119 ? 10.076 5.463 -15.976 1.00 91.06 119 SER A O 1
ATOM 926 N N . ILE A 1 120 ? 11.006 3.748 -14.851 1.00 93.69 120 ILE A N 1
ATOM 927 C CA . ILE A 1 120 ? 12.366 4.303 -14.773 1.00 93.69 120 ILE A CA 1
ATOM 928 C C . ILE A 1 120 ? 13.183 3.877 -16.003 1.00 93.69 120 ILE A C 1
ATOM 930 O O . ILE A 1 120 ? 13.954 4.665 -16.556 1.00 93.69 120 ILE A O 1
ATOM 934 N N . GLY A 1 121 ? 12.977 2.638 -16.450 1.00 91.69 121 GLY A N 1
ATOM 935 C CA . GLY A 1 121 ? 13.747 1.955 -17.482 1.00 91.69 121 GLY A CA 1
ATOM 936 C C . GLY A 1 121 ? 14.952 1.217 -16.894 1.00 91.69 121 GLY A C 1
ATOM 937 O O . GLY A 1 121 ? 15.722 1.794 -16.126 1.00 91.69 121 GLY A O 1
ATOM 938 N N . TRP A 1 122 ? 15.145 -0.048 -17.292 1.00 92.88 122 TRP A N 1
ATOM 939 C CA . TRP A 1 122 ? 16.218 -0.907 -16.765 1.00 92.88 122 TRP A CA 1
ATOM 940 C C . TRP A 1 122 ? 17.609 -0.290 -16.933 1.00 92.88 122 TRP A C 1
ATOM 942 O O . TRP A 1 122 ? 18.344 -0.154 -15.962 1.00 92.88 122 TRP A O 1
ATOM 952 N N . SER A 1 123 ? 17.951 0.155 -18.146 1.00 90.00 123 SER A N 1
ATOM 953 C CA . SER A 1 123 ? 19.267 0.740 -18.430 1.00 90.00 123 SER A CA 1
ATOM 954 C C . SER A 1 123 ? 19.538 1.995 -17.598 1.00 90.00 123 SER A C 1
ATOM 956 O O . SER A 1 123 ? 20.639 2.162 -17.087 1.00 90.00 123 SER A O 1
ATOM 958 N N . ASN A 1 124 ? 18.532 2.851 -17.396 1.00 91.25 124 ASN A N 1
ATOM 959 C CA . ASN A 1 124 ? 18.676 4.039 -16.549 1.00 91.25 124 ASN A CA 1
ATOM 960 C C . ASN A 1 124 ? 18.906 3.649 -15.087 1.00 91.25 124 ASN A C 1
ATOM 962 O O . ASN A 1 124 ? 19.752 4.234 -14.411 1.00 91.25 124 ASN A O 1
ATOM 966 N N . LEU A 1 125 ? 18.152 2.661 -14.601 1.00 93.81 125 LEU A N 1
ATOM 967 C CA . LEU A 1 125 ? 18.299 2.149 -13.246 1.00 93.81 125 LEU A CA 1
ATOM 968 C C . LEU A 1 125 ? 19.698 1.555 -13.027 1.00 93.81 125 LEU A C 1
ATOM 970 O O . LEU A 1 125 ? 20.339 1.870 -12.027 1.00 93.81 125 LEU A O 1
ATOM 974 N N . TRP A 1 126 ? 20.203 0.785 -13.992 1.00 92.31 126 TRP A N 1
ATOM 975 C CA . TRP A 1 126 ? 21.555 0.229 -13.975 1.00 92.31 126 TRP A CA 1
ATOM 976 C C . TRP A 1 126 ? 22.649 1.306 -13.983 1.00 92.31 126 TRP A C 1
ATOM 978 O O . TRP A 1 126 ? 23.589 1.242 -13.190 1.00 92.31 126 TRP A O 1
ATOM 988 N N . GLU A 1 127 ? 22.518 2.331 -14.829 1.00 90.25 127 GLU A N 1
ATOM 989 C CA . GLU A 1 127 ? 23.452 3.464 -14.869 1.00 90.25 127 GLU A CA 1
ATOM 990 C C . GLU A 1 127 ? 23.536 4.184 -13.515 1.00 90.25 127 GLU A C 1
ATOM 992 O O . GLU A 1 127 ? 24.629 4.501 -13.037 1.00 90.25 127 GLU A O 1
ATOM 997 N N . MET A 1 128 ? 22.393 4.382 -12.852 1.00 92.25 128 MET A N 1
ATOM 998 C CA . MET A 1 128 ? 22.353 4.946 -11.502 1.00 92.25 128 MET A CA 1
ATOM 999 C C . MET A 1 128 ? 22.967 4.002 -10.460 1.00 92.25 128 MET A C 1
ATOM 1001 O O . MET A 1 128 ? 23.691 4.470 -9.579 1.00 92.25 128 MET A O 1
ATOM 1005 N N . HIS A 1 129 ? 22.735 2.692 -10.580 1.00 90.88 129 HIS A N 1
ATOM 1006 C CA . HIS A 1 129 ? 23.263 1.671 -9.672 1.00 90.88 129 HIS A CA 1
ATOM 1007 C C . HIS A 1 129 ? 24.798 1.624 -9.692 1.00 90.88 129 HIS A C 1
ATOM 1009 O O . HIS A 1 129 ? 25.454 1.698 -8.651 1.00 90.88 129 HIS A O 1
ATOM 1015 N N . ARG A 1 130 ? 25.401 1.604 -10.888 1.00 86.19 130 ARG A N 1
ATOM 1016 C CA . ARG A 1 130 ? 26.867 1.605 -11.057 1.00 86.19 130 ARG A CA 1
ATOM 1017 C C . ARG A 1 130 ? 27.511 2.986 -10.891 1.00 86.19 130 ARG A C 1
ATOM 1019 O O . ARG A 1 130 ? 28.737 3.103 -10.972 1.00 86.19 130 ARG A O 1
ATOM 1026 N N . GLY A 1 131 ? 26.709 4.031 -10.672 1.00 79.38 131 GLY A N 1
ATOM 1027 C CA . GLY A 1 131 ? 27.103 5.439 -10.743 1.00 79.38 131 GLY A CA 1
ATOM 1028 C C . GLY A 1 131 ? 28.286 5.841 -9.854 1.00 79.38 131 GLY A C 1
ATOM 1029 O O . GLY A 1 131 ? 28.999 6.784 -10.202 1.00 79.38 131 GLY A O 1
ATOM 1030 N N . HIS A 1 132 ? 28.564 5.093 -8.778 1.00 67.44 132 HIS A N 1
ATOM 1031 C CA . HIS A 1 132 ? 29.755 5.280 -7.936 1.00 67.44 132 HIS A CA 1
ATOM 1032 C C . HIS A 1 132 ? 31.065 5.287 -8.749 1.00 67.44 132 HIS A C 1
ATOM 1034 O O . HIS A 1 132 ? 31.967 6.067 -8.459 1.00 67.44 132 HIS A O 1
ATOM 1040 N N . TRP A 1 133 ? 31.160 4.476 -9.808 1.00 64.88 133 TRP A N 1
ATOM 1041 C CA . TRP A 1 133 ? 32.349 4.406 -10.669 1.00 64.88 133 TRP A CA 1
ATOM 1042 C C . TRP A 1 133 ? 32.457 5.567 -11.670 1.00 64.88 133 TRP A C 1
ATOM 1044 O O . TRP A 1 133 ? 33.541 5.844 -12.172 1.00 64.88 133 TRP A O 1
ATOM 1054 N N . GLY A 1 134 ? 31.346 6.253 -11.957 1.00 63.91 134 GLY A N 1
ATOM 1055 C CA . GLY A 1 134 ? 31.257 7.356 -12.922 1.00 63.91 134 GLY A CA 1
ATOM 1056 C C . GLY A 1 134 ? 31.220 8.753 -12.293 1.00 63.91 134 GLY A C 1
ATOM 1057 O O . GLY A 1 134 ? 30.882 9.712 -12.980 1.00 63.91 134 GLY A O 1
ATOM 1058 N N . GLY A 1 135 ? 31.500 8.881 -10.991 1.00 69.88 135 GLY A N 1
ATOM 1059 C CA . GLY A 1 135 ? 31.433 10.157 -10.265 1.00 69.88 135 GLY A CA 1
ATOM 1060 C C . GLY A 1 135 ? 30.015 10.599 -9.869 1.00 69.88 135 GLY A C 1
ATOM 1061 O O . GLY A 1 135 ? 29.837 11.715 -9.382 1.00 69.88 135 GLY A O 1
ATOM 1062 N N . SER A 1 136 ? 29.006 9.737 -10.046 1.00 72.69 136 SER A N 1
ATOM 1063 C CA . SER A 1 136 ? 27.644 9.961 -9.547 1.00 72.69 136 SER A CA 1
ATOM 1064 C C . SER A 1 136 ? 27.506 9.521 -8.088 1.00 72.69 136 SER A C 1
ATOM 1066 O O . SER A 1 136 ? 28.262 8.687 -7.589 1.00 72.69 136 SER A O 1
ATOM 1068 N N . LYS A 1 137 ? 26.525 10.090 -7.377 1.00 81.62 137 LYS A N 1
ATOM 1069 C CA . LYS A 1 137 ? 26.273 9.749 -5.970 1.00 81.62 137 LYS A CA 1
ATOM 1070 C C . LYS A 1 137 ? 25.760 8.302 -5.852 1.00 81.62 137 LYS A C 1
ATOM 1072 O O . LYS A 1 137 ? 24.821 7.957 -6.568 1.00 81.62 137 LYS A O 1
ATOM 1077 N N . PRO A 1 138 ? 26.315 7.470 -4.951 1.00 83.25 138 PRO A N 1
ATOM 1078 C CA . PRO A 1 138 ? 25.763 6.147 -4.660 1.00 83.25 138 PRO A CA 1
ATOM 1079 C C . PRO A 1 138 ? 24.311 6.225 -4.173 1.00 83.25 138 PRO A C 1
ATOM 1081 O O . PRO A 1 138 ? 23.944 7.171 -3.473 1.00 83.25 138 PRO A O 1
ATOM 1084 N N . GLY A 1 139 ? 23.499 5.219 -4.507 1.00 88.19 139 GLY A N 1
ATOM 1085 C CA . GLY A 1 139 ? 22.121 5.089 -4.020 1.00 88.19 139 GLY A CA 1
ATOM 1086 C C . GLY A 1 139 ? 21.065 5.877 -4.805 1.00 88.19 139 GLY A C 1
ATOM 1087 O O . GLY A 1 139 ? 19.909 5.927 -4.382 1.00 88.19 139 GLY A O 1
ATOM 1088 N N . MET A 1 140 ? 21.429 6.513 -5.926 1.00 93.00 140 MET A N 1
ATOM 1089 C CA . MET A 1 140 ? 20.473 7.235 -6.782 1.00 93.00 140 MET A CA 1
ATOM 1090 C C . MET A 1 140 ? 19.438 6.308 -7.433 1.00 93.00 140 MET A C 1
ATOM 1092 O O . MET A 1 140 ? 18.298 6.714 -7.638 1.00 93.00 140 MET A O 1
ATOM 1096 N N . ASP A 1 141 ? 19.816 5.062 -7.691 1.00 94.25 141 ASP A N 1
ATOM 1097 C CA . ASP A 1 141 ? 18.946 3.963 -8.110 1.00 94.25 141 ASP A CA 1
ATOM 1098 C C . ASP A 1 141 ? 17.822 3.714 -7.097 1.00 94.25 141 ASP A C 1
ATOM 1100 O O . ASP A 1 141 ? 16.641 3.759 -7.451 1.00 94.25 141 ASP A O 1
ATOM 1104 N N . ARG A 1 142 ? 18.179 3.563 -5.816 1.00 95.00 142 ARG A N 1
ATOM 1105 C CA . ARG A 1 142 ? 17.215 3.403 -4.725 1.00 95.00 142 ARG A CA 1
ATOM 1106 C C . ARG A 1 142 ? 16.299 4.608 -4.622 1.00 95.00 142 ARG A C 1
ATOM 1108 O O . ARG A 1 142 ? 15.098 4.443 -4.438 1.00 95.00 142 ARG A O 1
ATOM 1115 N N . VAL A 1 143 ? 16.850 5.817 -4.725 1.00 95.38 143 VAL A N 1
ATOM 1116 C CA . VAL A 1 143 ? 16.061 7.054 -4.658 1.00 95.38 143 VAL A CA 1
ATOM 1117 C C . VAL A 1 143 ? 15.043 7.106 -5.796 1.00 95.38 143 VAL A C 1
ATOM 1119 O O . VAL A 1 143 ? 13.862 7.313 -5.524 1.00 95.38 143 VAL A O 1
ATOM 1122 N N . ALA A 1 144 ? 15.470 6.874 -7.039 1.00 95.06 144 ALA A N 1
ATOM 1123 C CA . ALA A 1 144 ? 14.586 6.880 -8.202 1.00 95.06 144 ALA A CA 1
ATOM 1124 C C . ALA A 1 144 ? 13.486 5.816 -8.080 1.00 95.06 144 ALA A C 1
ATOM 1126 O O . ALA A 1 144 ? 12.311 6.111 -8.302 1.00 95.06 144 ALA A O 1
ATOM 1127 N N . PHE A 1 145 ? 13.850 4.601 -7.656 1.00 97.62 145 PHE A N 1
ATOM 1128 C CA . PHE A 1 145 ? 12.887 3.532 -7.412 1.00 97.62 145 PHE A CA 1
ATOM 1129 C C . PHE A 1 145 ? 11.869 3.914 -6.336 1.00 97.62 145 PHE A C 1
ATOM 1131 O O . PHE A 1 145 ? 10.666 3.849 -6.577 1.00 97.62 145 PHE A O 1
ATOM 1138 N N . MET A 1 146 ? 12.329 4.367 -5.168 1.00 97.25 146 MET A N 1
ATOM 1139 C CA . MET A 1 146 ? 11.452 4.718 -4.050 1.00 97.25 146 MET A CA 1
ATOM 1140 C C . MET A 1 146 ? 10.518 5.883 -4.382 1.00 97.25 146 MET A C 1
ATOM 1142 O O . MET A 1 146 ? 9.344 5.838 -4.011 1.00 97.25 146 MET A O 1
ATOM 1146 N N . GLN A 1 147 ? 11.003 6.897 -5.106 1.00 96.38 147 GLN A N 1
ATOM 1147 C CA . GLN A 1 147 ? 10.190 8.027 -5.573 1.00 96.38 147 GLN A CA 1
ATOM 1148 C C . GLN A 1 147 ? 9.021 7.587 -6.456 1.00 96.38 147 GLN A C 1
ATOM 1150 O O . GLN A 1 147 ? 7.972 8.227 -6.440 1.00 96.38 147 GLN A O 1
ATOM 1155 N N . GLN A 1 148 ? 9.188 6.494 -7.196 1.00 95.00 148 GLN A N 1
ATOM 1156 C CA . GLN A 1 148 ? 8.160 5.982 -8.084 1.00 95.00 148 GLN A CA 1
ATOM 1157 C C . GLN A 1 148 ? 7.267 4.932 -7.420 1.00 95.00 148 GLN A C 1
ATOM 1159 O O . GLN A 1 148 ? 6.044 4.976 -7.555 1.00 95.00 148 GLN A O 1
ATOM 1164 N N . TYR A 1 149 ? 7.865 3.995 -6.688 1.00 97.06 149 TYR A N 1
ATOM 1165 C CA . TYR A 1 149 ? 7.159 2.868 -6.093 1.00 97.06 149 TYR A CA 1
ATOM 1166 C C . TYR A 1 149 ? 6.310 3.279 -4.891 1.00 97.06 149 TYR A C 1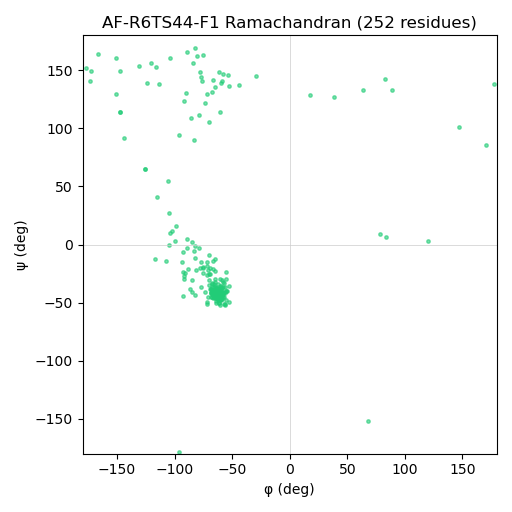
ATOM 1168 O O . TYR A 1 149 ? 5.170 2.842 -4.783 1.00 97.06 149 TYR A O 1
ATOM 1176 N N . THR A 1 150 ? 6.807 4.159 -4.017 1.00 95.69 150 THR A N 1
ATOM 1177 C CA . THR A 1 150 ? 6.081 4.574 -2.802 1.00 95.69 150 THR A CA 1
ATOM 1178 C C . THR A 1 150 ? 4.690 5.142 -3.111 1.00 95.69 150 THR A C 1
ATOM 1180 O O . THR A 1 150 ? 3.712 4.602 -2.597 1.00 95.69 150 THR A O 1
ATOM 1183 N N . PRO A 1 151 ? 4.528 6.131 -4.016 1.00 94.50 151 PRO A N 1
ATOM 1184 C CA . PRO A 1 151 ? 3.197 6.630 -4.356 1.00 94.50 151 PRO A CA 1
ATOM 1185 C C . PRO A 1 151 ? 2.350 5.617 -5.140 1.00 94.50 151 PRO A C 1
ATOM 1187 O O . PRO A 1 151 ? 1.134 5.768 -5.216 1.00 94.50 151 PRO A O 1
ATOM 1190 N N . MET A 1 152 ? 2.944 4.609 -5.790 1.00 93.94 152 MET A N 1
ATOM 1191 C CA . MET A 1 152 ? 2.181 3.500 -6.380 1.00 93.94 152 MET A CA 1
ATOM 1192 C C . MET A 1 152 ? 1.629 2.577 -5.290 1.00 93.94 152 MET A C 1
ATOM 1194 O O . MET A 1 152 ? 0.429 2.320 -5.274 1.00 93.94 152 MET A O 1
ATOM 1198 N N . TYR A 1 153 ? 2.482 2.155 -4.358 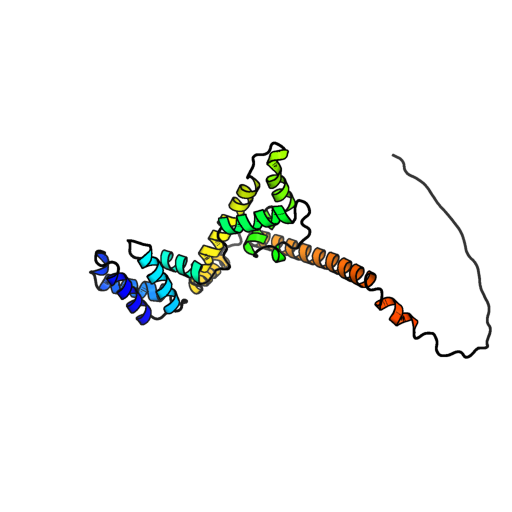1.00 93.12 153 TYR A N 1
ATOM 1199 C CA . TYR A 1 153 ? 2.126 1.354 -3.191 1.00 93.12 153 TYR A CA 1
ATOM 1200 C C . TYR A 1 153 ? 1.036 2.028 -2.357 1.00 93.12 153 TYR A C 1
ATOM 1202 O O . TYR A 1 153 ? 0.028 1.402 -2.060 1.00 93.12 153 TYR A O 1
ATOM 1210 N N . GLU A 1 154 ? 1.179 3.318 -2.047 1.00 91.25 154 GLU A N 1
ATOM 1211 C CA . GLU A 1 154 ? 0.182 4.069 -1.274 1.00 91.25 154 GLU A CA 1
ATOM 1212 C C . GLU A 1 154 ? -1.177 4.149 -1.978 1.00 91.25 154 GLU A C 1
ATOM 1214 O O . GLU A 1 154 ? -2.211 4.114 -1.314 1.00 91.25 154 GLU A O 1
ATOM 1219 N N . ARG A 1 155 ? -1.197 4.226 -3.316 1.00 89.19 155 ARG A N 1
ATOM 1220 C CA . ARG A 1 155 ? -2.443 4.245 -4.096 1.00 89.19 155 ARG A CA 1
ATOM 1221 C C . ARG A 1 155 ? -3.151 2.896 -4.090 1.00 89.19 155 ARG A C 1
ATOM 1223 O O . ARG A 1 155 ? -4.362 2.883 -3.896 1.00 89.19 155 ARG A O 1
ATOM 1230 N N . GLU A 1 156 ? -2.424 1.800 -4.296 1.00 88.06 156 GLU A N 1
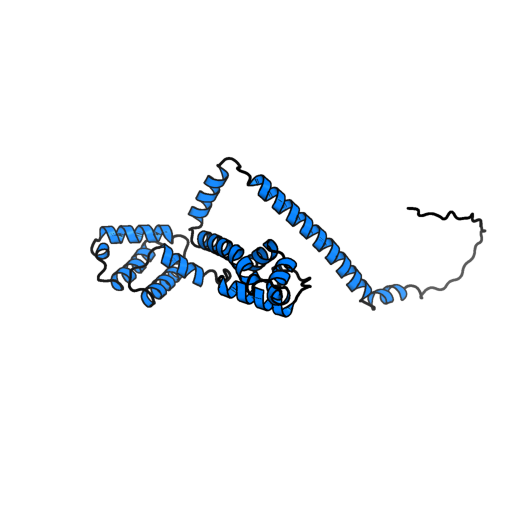ATOM 1231 C CA . GLU A 1 156 ? -3.005 0.451 -4.219 1.00 88.06 156 GLU A CA 1
ATOM 1232 C C . GLU A 1 156 ? -3.451 0.158 -2.774 1.00 88.06 156 GLU A C 1
ATOM 1234 O O . GLU A 1 156 ? -4.608 -0.174 -2.549 1.00 88.06 156 GLU A O 1
ATOM 1239 N N . LYS A 1 157 ? -2.614 0.477 -1.774 1.00 88.38 157 LYS A N 1
ATOM 1240 C CA . LYS A 1 157 ? -2.967 0.412 -0.345 1.00 88.38 157 LYS A CA 1
ATOM 1241 C C . LYS A 1 157 ? -4.246 1.183 -0.027 1.00 88.38 157 LYS A C 1
ATOM 1243 O O . LYS A 1 157 ? -5.132 0.658 0.637 1.00 88.38 157 LYS A O 1
ATOM 1248 N N . ALA A 1 158 ? -4.364 2.432 -0.475 1.00 86.38 158 ALA A N 1
ATOM 1249 C CA . ALA A 1 158 ? -5.559 3.237 -0.237 1.00 86.38 158 ALA A CA 1
ATOM 1250 C C . ALA A 1 158 ? -6.800 2.651 -0.924 1.00 86.38 158 ALA A C 1
ATOM 1252 O O . ALA A 1 158 ? -7.886 2.691 -0.345 1.00 86.38 158 ALA A O 1
ATOM 1253 N N . ARG A 1 159 ? -6.648 2.097 -2.131 1.00 83.88 159 ARG A N 1
ATOM 1254 C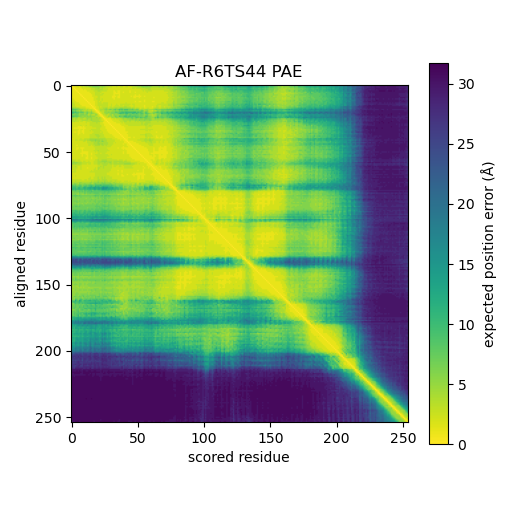 CA . ARG A 1 159 ? -7.734 1.429 -2.856 1.00 83.88 159 ARG A CA 1
ATOM 1255 C C . ARG A 1 159 ? -8.217 0.183 -2.125 1.00 83.88 159 ARG A C 1
ATOM 1257 O O . ARG A 1 159 ? -9.411 0.087 -1.875 1.00 83.88 159 ARG A O 1
ATOM 1264 N N . ASP A 1 160 ? -7.307 -0.688 -1.709 1.00 83.56 160 ASP A N 1
ATOM 1265 C CA . ASP A 1 160 ? -7.637 -1.938 -1.015 1.00 83.56 160 ASP A CA 1
ATOM 1266 C C . ASP A 1 160 ? -8.171 -1.690 0.407 1.00 83.56 160 ASP A C 1
ATOM 1268 O O . ASP A 1 160 ? -9.039 -2.407 0.905 1.00 83.56 160 ASP A O 1
ATOM 1272 N N . MET A 1 161 ? -7.721 -0.615 1.065 1.00 85.50 161 MET A N 1
ATOM 1273 C CA . MET A 1 161 ? -8.317 -0.159 2.323 1.00 85.50 161 MET A CA 1
ATOM 1274 C C . MET A 1 161 ? -9.703 0.466 2.139 1.00 85.50 161 MET A C 1
ATOM 1276 O O . MET A 1 161 ? -10.404 0.644 3.130 1.00 85.50 161 MET A O 1
ATOM 1280 N N . THR A 1 162 ? -10.133 0.834 0.936 1.00 82.88 162 THR A N 1
ATOM 1281 C CA . THR A 1 162 ? -11.447 1.459 0.735 1.00 82.88 162 THR A CA 1
ATOM 1282 C C . THR A 1 162 ? -12.502 0.377 0.480 1.00 82.88 162 THR A C 1
ATOM 1284 O O . THR A 1 162 ? -12.275 -0.486 -0.365 1.00 82.88 162 THR A O 1
ATOM 1287 N N . PRO A 1 163 ? -13.660 0.387 1.175 1.00 80.06 163 PRO A N 1
ATOM 1288 C CA . PRO A 1 163 ? -14.740 -0.559 0.894 1.00 80.06 163 PRO A CA 1
ATOM 1289 C C . PRO A 1 163 ? -15.125 -0.565 -0.589 1.00 80.06 163 PRO A C 1
ATOM 1291 O O . PRO A 1 163 ? -15.251 0.499 -1.200 1.00 80.06 163 PRO A O 1
ATOM 1294 N N . GLY A 1 164 ? -15.334 -1.750 -1.170 1.00 77.56 164 GLY A N 1
ATOM 1295 C CA . GLY A 1 164 ? -15.525 -1.895 -2.622 1.00 77.56 164 GLY A CA 1
ATOM 1296 C C . GLY A 1 164 ? -16.697 -1.081 -3.189 1.00 77.56 164 GLY A C 1
ATOM 1297 O O . GLY A 1 164 ? -16.596 -0.503 -4.277 1.00 77.56 164 GLY A O 1
ATOM 1298 N N . GLU A 1 165 ? -17.792 -0.965 -2.432 1.00 80.75 165 GLU A N 1
ATOM 1299 C CA . GLU A 1 165 ? -18.936 -0.131 -2.814 1.00 80.75 165 GLU A CA 1
ATOM 1300 C C . GLU A 1 165 ? -18.561 1.358 -2.862 1.00 80.75 165 GLU A C 1
ATOM 1302 O O . GLU A 1 165 ? -18.875 2.046 -3.835 1.00 80.75 165 GLU A O 1
ATOM 1307 N N . LEU A 1 166 ? -17.818 1.845 -1.864 1.00 80.38 166 LEU A N 1
ATOM 1308 C CA . LEU A 1 166 ? -17.353 3.230 -1.819 1.00 80.38 166 LEU A CA 1
ATOM 1309 C C . LEU A 1 166 ? -16.403 3.534 -2.986 1.00 80.38 166 LEU A C 1
ATOM 1311 O O . LEU A 1 166 ? -16.548 4.569 -3.635 1.00 80.38 166 LEU A O 1
ATOM 1315 N N . THR A 1 167 ? -15.489 2.617 -3.309 1.00 80.75 167 THR A N 1
ATOM 1316 C CA . THR A 1 167 ? -14.610 2.734 -4.484 1.00 80.75 167 THR A CA 1
ATOM 1317 C C . THR A 1 167 ? -15.422 2.837 -5.776 1.00 80.75 167 THR A C 1
ATOM 1319 O O . THR A 1 167 ? -15.167 3.716 -6.597 1.00 80.75 167 THR A O 1
ATOM 1322 N N . THR A 1 168 ? -16.468 2.019 -5.925 1.00 82.81 168 THR A N 1
ATOM 1323 C CA . THR A 1 168 ? -17.352 2.043 -7.104 1.00 82.81 168 THR A CA 1
ATOM 1324 C C . THR A 1 168 ? -18.107 3.369 -7.227 1.00 82.81 168 THR A C 1
ATOM 1326 O O . THR A 1 168 ? -18.210 3.932 -8.318 1.00 82.81 168 THR A O 1
ATOM 1329 N N . GLN A 1 169 ? -18.616 3.900 -6.113 1.00 84.69 169 GLN A N 1
ATOM 1330 C CA . GLN A 1 169 ? -19.291 5.200 -6.091 1.00 84.69 169 GLN A CA 1
ATOM 1331 C C . GLN A 1 169 ? -18.327 6.340 -6.452 1.00 84.69 169 GLN A C 1
ATOM 1333 O O . GLN A 1 169 ? -18.683 7.219 -7.240 1.00 84.69 169 GLN A O 1
ATOM 1338 N N . ILE A 1 170 ? -17.096 6.308 -5.931 1.00 84.81 170 ILE A N 1
ATOM 1339 C CA . ILE A 1 170 ? -16.045 7.277 -6.272 1.00 84.81 170 ILE A CA 1
ATOM 1340 C C . ILE A 1 170 ? -15.718 7.210 -7.765 1.00 84.81 170 ILE A C 1
ATOM 1342 O O . ILE A 1 170 ? -15.673 8.251 -8.421 1.00 84.81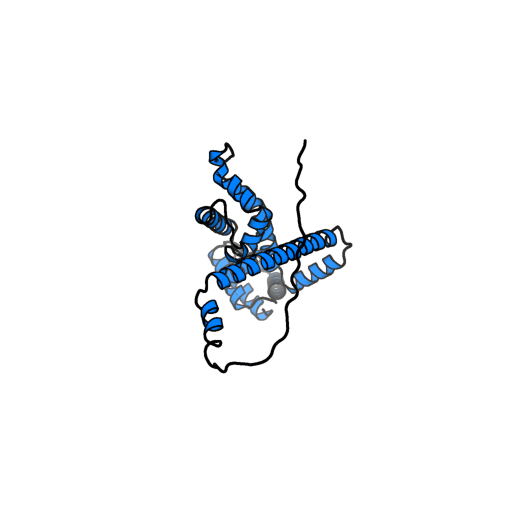 170 ILE A O 1
ATOM 1346 N N . ASP A 1 171 ? -15.539 6.009 -8.317 1.00 84.12 171 ASP A N 1
ATOM 1347 C CA . ASP A 1 171 ? -15.226 5.813 -9.733 1.00 84.12 171 ASP A CA 1
ATOM 1348 C C . ASP A 1 171 ? -16.371 6.295 -10.641 1.00 84.12 171 ASP A C 1
ATOM 1350 O O . ASP A 1 171 ? -16.122 6.947 -11.658 1.00 84.12 171 ASP A O 1
ATOM 1354 N N . ALA A 1 172 ? -17.630 6.067 -10.252 1.00 86.19 172 ALA A N 1
ATOM 1355 C CA . ALA A 1 172 ? -18.799 6.566 -10.977 1.00 86.19 172 ALA A CA 1
ATOM 1356 C C . ALA A 1 172 ? -18.851 8.103 -11.003 1.00 86.19 172 ALA A C 1
ATOM 1358 O O . ALA A 1 172 ? -19.089 8.709 -12.053 1.00 86.19 172 ALA A O 1
ATOM 1359 N N . VAL A 1 173 ? -18.574 8.748 -9.866 1.00 87.12 173 VAL A N 1
ATOM 1360 C CA . VAL A 1 173 ? -18.482 10.212 -9.790 1.00 87.12 173 VAL A CA 1
ATOM 1361 C C . VAL A 1 173 ? -17.303 10.713 -10.621 1.00 87.12 173 VAL A C 1
ATOM 1363 O O . VAL A 1 173 ? -17.469 11.653 -11.398 1.00 87.12 173 VAL A O 1
ATOM 1366 N N . ALA A 1 174 ? -16.137 10.073 -10.532 1.00 82.06 174 ALA A N 1
ATOM 1367 C CA . ALA A 1 174 ? -14.956 10.444 -11.305 1.00 82.06 174 ALA A CA 1
ATOM 1368 C C . ALA A 1 174 ? -15.197 10.347 -12.821 1.00 82.06 174 ALA A C 1
ATOM 1370 O O . ALA A 1 174 ? -14.763 11.230 -13.560 1.00 82.06 174 ALA A O 1
ATOM 1371 N N . ALA A 1 175 ? -15.938 9.334 -13.280 1.00 80.44 175 ALA A N 1
ATOM 1372 C CA . ALA A 1 175 ? -16.316 9.164 -14.683 1.00 80.44 175 ALA A CA 1
ATOM 1373 C C . ALA A 1 175 ? -17.317 10.223 -15.184 1.00 80.44 175 ALA A C 1
ATOM 1375 O O . ALA A 1 175 ? -17.358 10.507 -16.380 1.00 80.44 175 ALA A O 1
ATOM 1376 N N . SER A 1 176 ? -18.112 10.821 -14.290 1.00 83.56 176 SER A N 1
ATOM 1377 C CA . SER A 1 176 ? -19.068 11.888 -14.632 1.00 83.56 176 SER A CA 1
ATOM 1378 C C . SER A 1 176 ? -18.411 13.258 -14.848 1.00 83.56 176 SER A C 1
ATOM 1380 O O . SER A 1 176 ? -19.029 14.171 -15.400 1.00 83.56 176 SER A O 1
ATOM 1382 N N . LEU A 1 177 ? -17.157 13.417 -14.417 1.00 84.50 177 LEU A N 1
ATOM 1383 C CA . LEU A 1 177 ? -16.414 14.664 -14.549 1.00 84.50 177 LEU A CA 1
ATOM 1384 C C . LEU A 1 177 ? -15.885 14.844 -15.983 1.00 84.50 177 LEU A C 1
ATOM 1386 O O . LEU A 1 177 ? -15.547 13.866 -16.651 1.00 84.50 177 LEU A O 1
ATOM 1390 N N . PRO A 1 178 ? -15.764 16.093 -16.471 1.00 84.62 178 PRO A N 1
ATOM 1391 C CA . PRO A 1 178 ? -15.211 16.355 -17.796 1.00 84.62 178 PRO A CA 1
ATOM 1392 C C . PRO A 1 178 ? -13.771 15.832 -17.913 1.00 84.62 178 PRO A C 1
ATOM 1394 O O . PRO A 1 178 ? -12.968 16.006 -16.994 1.00 84.62 178 PRO A O 1
ATOM 1397 N N . ASP A 1 179 ? -13.445 15.236 -19.065 1.00 83.31 179 ASP A N 1
ATOM 1398 C CA . ASP A 1 179 ? -12.108 14.718 -19.380 1.00 83.31 179 ASP A CA 1
ATOM 1399 C C . ASP A 1 179 ? -11.071 15.852 -19.353 1.00 83.31 179 ASP A C 1
ATOM 1401 O O . ASP A 1 179 ? -11.090 16.773 -20.172 1.00 83.31 179 ASP A O 1
ATOM 1405 N N . LYS A 1 180 ? -10.150 15.779 -18.392 1.00 83.38 180 LYS A N 1
ATOM 1406 C CA . LYS A 1 180 ? -9.032 16.713 -18.201 1.00 83.38 180 LYS A CA 1
ATOM 1407 C C . LYS A 1 180 ? -7.722 16.171 -18.779 1.00 83.38 180 LYS A C 1
ATOM 1409 O O . LYS A 1 180 ? -6.652 16.684 -18.461 1.00 83.38 180 LYS A O 1
ATOM 1414 N N . GLY A 1 181 ? -7.789 15.150 -19.633 1.00 81.44 181 GLY A N 1
ATOM 1415 C CA . GLY A 1 181 ? -6.628 14.519 -20.258 1.00 81.44 181 GLY A C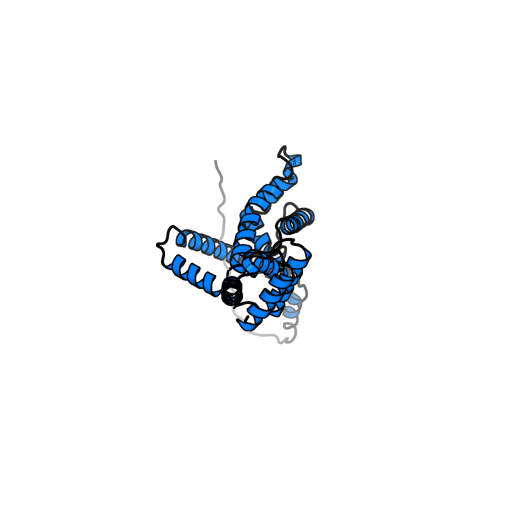A 1
ATOM 1416 C C . GLY A 1 181 ? -6.485 13.034 -19.940 1.00 81.44 181 GLY A C 1
ATOM 1417 O O . GLY A 1 181 ? -5.531 12.419 -20.420 1.00 81.44 181 GLY A O 1
ATOM 1418 N N . GLN A 1 182 ? -7.427 12.439 -19.201 1.00 83.12 182 GLN A N 1
ATOM 1419 C CA . GLN A 1 182 ? -7.473 10.999 -18.959 1.00 83.12 182 GLN A CA 1
ATOM 1420 C C . GLN A 1 182 ? -7.495 10.218 -20.276 1.00 83.12 182 GLN A C 1
ATOM 1422 O O . GLN A 1 182 ? -6.771 9.232 -20.408 1.00 83.12 182 GLN A O 1
ATOM 1427 N N . LYS A 1 183 ? -8.232 10.693 -21.290 1.00 85.44 183 LYS A N 1
ATOM 1428 C CA . LYS A 1 183 ? -8.259 10.034 -22.604 1.00 85.44 183 LYS A CA 1
ATOM 1429 C C . LYS A 1 183 ? -6.888 10.013 -23.275 1.00 85.44 183 LYS A C 1
ATOM 1431 O O . LYS A 1 183 ? -6.459 8.974 -23.761 1.00 85.44 183 LYS A O 1
ATOM 1436 N N . LYS A 1 184 ? -6.159 11.134 -23.252 1.00 88.88 184 LYS A N 1
ATOM 1437 C CA . LYS A 1 184 ? -4.812 11.208 -23.843 1.00 88.88 184 LYS A CA 1
ATOM 1438 C C . LYS A 1 184 ? -3.840 10.251 -23.154 1.00 88.88 184 LYS A C 1
ATOM 1440 O O . LYS A 1 184 ? -3.008 9.651 -23.829 1.00 88.88 184 LYS A O 1
ATOM 1445 N N . LEU A 1 185 ? -3.936 10.115 -21.831 1.00 85.88 185 LEU A N 1
ATOM 1446 C CA . LEU A 1 185 ? -3.124 9.165 -21.069 1.00 85.88 185 LEU A CA 1
ATOM 1447 C C . LEU A 1 185 ? -3.475 7.715 -21.434 1.00 85.88 185 LEU A C 1
ATOM 1449 O O . LEU A 1 185 ? -2.570 6.929 -21.710 1.00 85.88 185 LEU A O 1
ATOM 1453 N N . ALA A 1 186 ? -4.768 7.391 -21.523 1.00 83.38 186 ALA A N 1
ATOM 1454 C CA . ALA A 1 186 ? -5.242 6.069 -21.929 1.00 83.38 186 ALA A CA 1
ATOM 1455 C C . ALA A 1 186 ? -4.804 5.705 -23.360 1.00 83.38 186 ALA A C 1
ATOM 1457 O O . ALA A 1 186 ? -4.349 4.586 -23.602 1.00 83.38 186 ALA A O 1
ATOM 1458 N N . ASP A 1 187 ? -4.865 6.659 -24.293 1.00 88.81 187 ASP A N 1
ATOM 1459 C CA . ASP A 1 187 ? -4.394 6.474 -25.668 1.00 88.81 187 ASP A CA 1
ATOM 1460 C C . ASP A 1 187 ? -2.891 6.150 -25.694 1.00 88.81 187 ASP A C 1
ATOM 1462 O O . ASP A 1 187 ? -2.472 5.194 -26.346 1.00 88.81 187 ASP A O 1
ATOM 1466 N N . ARG A 1 188 ? -2.068 6.891 -24.934 1.00 86.56 188 ARG A N 1
ATOM 1467 C CA . ARG A 1 188 ? -0.621 6.626 -24.833 1.00 86.56 188 ARG A CA 1
ATOM 1468 C C . ARG A 1 188 ? -0.310 5.270 -24.215 1.00 86.56 188 ARG A C 1
ATOM 1470 O O . ARG A 1 188 ? 0.597 4.585 -24.687 1.00 86.56 188 ARG A O 1
ATOM 1477 N N . GLU A 1 189 ? -1.058 4.860 -23.198 1.00 82.19 189 GLU A N 1
ATOM 1478 C CA . GLU A 1 189 ? -0.902 3.531 -22.616 1.00 82.19 189 GLU A CA 1
ATOM 1479 C C . GLU A 1 189 ? -1.285 2.427 -23.614 1.00 82.19 189 GLU A C 1
ATOM 1481 O O . GLU A 1 189 ? -0.553 1.445 -23.753 1.00 82.19 189 GLU A O 1
ATOM 1486 N N . SER A 1 190 ? -2.390 2.598 -24.349 1.00 81.19 190 SER A N 1
ATOM 1487 C CA . SER A 1 190 ? -2.824 1.664 -25.396 1.00 81.19 190 SER A CA 1
ATOM 1488 C C . SER A 1 190 ? -1.774 1.526 -26.499 1.00 81.19 190 SER A C 1
ATOM 1490 O O . SER A 1 190 ? -1.419 0.409 -26.881 1.00 81.19 190 SER A O 1
ATOM 1492 N N . ASP A 1 191 ? -1.228 2.649 -26.971 1.00 85.00 191 ASP A N 1
ATOM 1493 C CA . ASP A 1 191 ? -0.171 2.679 -27.983 1.00 85.00 191 ASP A CA 1
ATOM 1494 C C . ASP A 1 191 ? 1.082 1.927 -27.505 1.00 85.00 191 ASP A C 1
ATOM 1496 O O . ASP A 1 191 ? 1.644 1.121 -28.254 1.00 85.00 191 ASP A O 1
ATOM 1500 N N . ARG A 1 192 ? 1.483 2.123 -26.239 1.00 79.00 192 ARG A N 1
ATOM 1501 C CA . ARG A 1 192 ? 2.592 1.382 -25.620 1.00 79.00 192 ARG A CA 1
ATOM 1502 C C . ARG A 1 192 ? 2.309 -0.121 -25.578 1.00 79.00 192 ARG A C 1
ATOM 1504 O O . ARG A 1 192 ? 3.134 -0.897 -26.053 1.00 79.00 192 ARG A O 1
ATOM 1511 N N . ARG A 1 193 ? 1.138 -0.544 -25.082 1.00 76.19 193 ARG A N 1
ATOM 1512 C CA . ARG A 1 193 ? 0.769 -1.972 -24.989 1.00 76.19 193 ARG A CA 1
ATOM 1513 C C . ARG A 1 193 ? 0.748 -2.654 -26.360 1.00 76.19 193 ARG A C 1
ATOM 1515 O O . ARG A 1 193 ? 1.254 -3.764 -26.494 1.00 76.19 193 ARG A O 1
ATOM 1522 N N . LYS A 1 194 ? 0.221 -1.986 -27.394 1.00 79.81 194 LYS A N 1
ATOM 1523 C CA . LYS A 1 194 ? 0.262 -2.489 -28.781 1.00 79.81 194 LYS A CA 1
ATOM 1524 C C . LYS A 1 194 ? 1.698 -2.675 -29.265 1.00 79.81 194 LYS A C 1
ATOM 1526 O O . LYS A 1 194 ? 2.010 -3.673 -29.912 1.00 79.81 194 LYS A O 1
ATOM 1531 N N . ARG A 1 195 ? 2.579 -1.721 -28.952 1.00 78.31 195 ARG A N 1
ATOM 1532 C CA . ARG A 1 195 ? 3.994 -1.785 -29.328 1.00 78.31 195 ARG A CA 1
ATOM 1533 C C . ARG A 1 195 ? 4.722 -2.928 -28.614 1.00 78.31 195 ARG A C 1
ATOM 1535 O O . ARG A 1 195 ? 5.473 -3.647 -29.264 1.00 78.31 195 ARG A O 1
ATOM 1542 N N . GLU A 1 196 ? 4.466 -3.129 -27.325 1.00 68.50 196 GLU A N 1
ATOM 1543 C CA . GLU A 1 196 ? 5.000 -4.261 -26.554 1.00 68.50 196 GLU A CA 1
ATOM 1544 C C . GLU A 1 196 ? 4.549 -5.605 -27.131 1.00 68.50 196 GLU A C 1
ATOM 1546 O O . GLU A 1 196 ? 5.381 -6.474 -27.374 1.00 68.50 196 GLU A O 1
ATOM 1551 N N . GLN A 1 197 ? 3.256 -5.757 -27.433 1.00 72.69 197 GLN A N 1
ATOM 1552 C CA . GLN A 1 197 ? 2.721 -6.971 -28.060 1.00 72.69 197 GLN A CA 1
ATOM 1553 C C . GLN A 1 197 ? 3.356 -7.244 -29.426 1.00 72.69 197 GLN A C 1
ATOM 1555 O O . GLN A 1 197 ? 3.686 -8.388 -29.734 1.00 72.69 197 GLN A O 1
ATOM 1560 N N . TYR A 1 198 ? 3.571 -6.200 -30.229 1.00 76.00 198 TYR A N 1
ATOM 1561 C CA . TYR A 1 198 ? 4.269 -6.313 -31.506 1.00 76.00 198 TYR A CA 1
ATOM 1562 C C . TYR A 1 198 ? 5.704 -6.837 -31.330 1.00 76.00 198 TYR A C 1
ATOM 1564 O O . TYR A 1 198 ? 6.101 -7.778 -32.016 1.00 76.00 198 TYR A O 1
ATOM 1572 N N . TYR A 1 199 ? 6.475 -6.279 -30.390 1.00 68.44 199 TYR A N 1
ATOM 1573 C CA . TYR A 1 199 ? 7.844 -6.738 -30.136 1.00 68.44 199 TYR A CA 1
ATOM 1574 C C . TYR A 1 199 ? 7.899 -8.144 -29.532 1.00 68.44 199 TYR A C 1
ATOM 1576 O O . TYR A 1 199 ? 8.754 -8.933 -29.928 1.00 68.44 199 TYR A O 1
ATOM 1584 N N . ALA A 1 200 ? 6.973 -8.487 -28.634 1.00 67.31 200 ALA A N 1
ATOM 1585 C CA . ALA A 1 200 ? 6.854 -9.833 -28.077 1.00 67.31 200 ALA A CA 1
ATOM 1586 C C . ALA A 1 200 ? 6.500 -10.873 -29.153 1.00 67.31 200 ALA A C 1
ATOM 1588 O O . ALA A 1 200 ? 7.024 -11.987 -29.144 1.00 67.31 200 ALA A O 1
ATOM 1589 N N . ALA A 1 201 ? 5.646 -10.513 -30.117 1.00 74.06 201 ALA A N 1
ATOM 1590 C CA . ALA A 1 201 ? 5.360 -11.367 -31.263 1.00 74.06 201 ALA A CA 1
ATOM 1591 C C . ALA A 1 201 ? 6.612 -11.567 -32.128 1.00 74.06 201 ALA A C 1
ATOM 1593 O O . ALA A 1 201 ? 6.931 -12.702 -32.472 1.00 74.06 201 ALA A O 1
ATOM 1594 N N . LEU A 1 202 ? 7.359 -10.498 -32.416 1.00 70.62 202 LEU A N 1
ATOM 1595 C CA . LEU A 1 202 ? 8.579 -10.562 -33.222 1.00 70.62 202 LEU A CA 1
ATOM 1596 C C . LEU A 1 202 ? 9.678 -11.413 -32.555 1.00 70.62 202 LEU A C 1
ATOM 1598 O O . LEU A 1 202 ? 10.290 -12.258 -33.205 1.00 70.62 202 LEU A O 1
ATOM 1602 N N . SER A 1 203 ? 9.904 -11.248 -31.248 1.00 67.12 203 SER A N 1
ATOM 1603 C CA . SER A 1 203 ? 10.882 -12.049 -30.498 1.00 67.12 203 SER A CA 1
ATOM 1604 C C . SER A 1 203 ? 10.438 -13.505 -30.326 1.00 67.12 203 SER A C 1
ATOM 1606 O O . SER A 1 203 ? 11.264 -14.416 -30.394 1.00 67.12 203 SER A O 1
ATOM 1608 N N . GLY A 1 204 ? 9.135 -13.748 -30.162 1.00 65.06 204 GLY A N 1
ATOM 1609 C CA . GLY A 1 204 ? 8.552 -15.087 -30.125 1.00 65.06 204 GLY A CA 1
ATOM 1610 C C . GLY A 1 204 ? 8.665 -15.826 -31.460 1.00 65.06 204 GLY A C 1
ATOM 1611 O O . GLY A 1 204 ? 8.906 -17.032 -31.460 1.00 65.06 204 GLY A O 1
ATOM 1612 N N . TRP A 1 205 ? 8.539 -15.121 -32.588 1.00 57.31 205 TRP A N 1
ATOM 1613 C CA . TRP A 1 205 ? 8.790 -15.674 -33.923 1.00 57.31 205 TRP A CA 1
ATOM 1614 C C . TRP A 1 205 ? 10.257 -16.080 -34.078 1.00 57.31 205 TRP A C 1
ATOM 1616 O O . TRP A 1 205 ? 10.524 -17.244 -34.366 1.00 57.31 205 TRP A O 1
ATOM 1626 N N . ASN A 1 206 ? 11.194 -15.190 -33.736 1.00 59.28 206 ASN A N 1
ATOM 1627 C CA . ASN A 1 206 ? 12.629 -15.494 -33.760 1.00 59.28 206 ASN A CA 1
ATOM 1628 C C . ASN A 1 206 ? 12.991 -16.676 -32.841 1.00 59.28 206 ASN A C 1
ATOM 1630 O O . ASN A 1 206 ? 13.833 -17.499 -33.188 1.00 59.28 206 ASN A O 1
ATOM 1634 N N . ARG A 1 207 ? 12.340 -16.802 -31.673 1.00 58.12 207 ARG A N 1
ATOM 1635 C CA . ARG A 1 207 ? 12.541 -17.934 -30.753 1.00 58.12 207 ARG A CA 1
ATOM 1636 C C . ARG A 1 207 ? 12.008 -19.246 -31.332 1.00 58.12 207 ARG A C 1
ATOM 1638 O O . ARG A 1 207 ? 12.670 -20.265 -31.187 1.00 58.12 207 ARG A O 1
ATOM 1645 N N . ARG A 1 208 ? 10.837 -19.245 -31.981 1.00 60.00 208 ARG A N 1
ATOM 1646 C CA . ARG A 1 208 ? 10.297 -20.447 -32.645 1.00 60.00 208 ARG A CA 1
ATOM 1647 C C . ARG A 1 208 ? 11.165 -20.883 -33.819 1.00 60.00 208 ARG A C 1
ATOM 1649 O O . ARG A 1 208 ? 11.409 -22.072 -33.951 1.00 60.00 208 ARG A O 1
ATOM 1656 N N . GLU A 1 209 ? 11.651 -19.944 -34.625 1.00 56.25 209 GLU A N 1
ATOM 1657 C CA . GLU A 1 209 ? 12.578 -20.234 -35.724 1.00 56.25 209 GLU A CA 1
ATOM 1658 C C . GLU A 1 209 ? 13.916 -20.772 -35.207 1.00 56.25 209 GLU A C 1
ATOM 1660 O O . GLU A 1 209 ? 14.412 -21.770 -35.722 1.00 56.25 209 GLU A O 1
ATOM 1665 N N . ALA A 1 210 ? 14.466 -20.183 -34.141 1.00 57.41 210 ALA A N 1
ATOM 1666 C CA . ALA A 1 210 ? 15.686 -20.675 -33.504 1.00 57.41 210 ALA A CA 1
ATOM 1667 C C . ALA A 1 210 ? 15.506 -22.070 -32.880 1.00 57.41 210 ALA A C 1
ATOM 1669 O O . ALA A 1 210 ? 16.391 -22.907 -33.014 1.00 57.41 210 ALA A O 1
ATOM 1670 N N . LEU A 1 211 ? 14.363 -22.347 -32.241 1.00 59.75 211 LEU A N 1
ATOM 1671 C CA . LEU A 1 211 ? 14.038 -23.674 -31.703 1.00 59.75 211 LEU A CA 1
ATOM 1672 C C . LEU A 1 211 ? 13.823 -24.708 -32.818 1.00 59.75 211 LEU A C 1
ATOM 1674 O O . LEU A 1 211 ? 14.296 -25.829 -32.690 1.00 59.75 211 LEU A O 1
ATOM 1678 N N . ALA A 1 212 ? 13.172 -24.329 -33.921 1.00 62.09 212 ALA A N 1
ATOM 1679 C CA . ALA A 1 212 ? 12.990 -25.192 -35.088 1.00 62.09 212 ALA A CA 1
ATOM 1680 C C . ALA A 1 212 ? 14.314 -25.482 -35.817 1.00 62.09 212 ALA A C 1
ATOM 1682 O O . ALA A 1 212 ? 14.507 -26.580 -36.324 1.00 62.09 212 ALA A O 1
ATOM 1683 N N . ALA A 1 213 ? 15.243 -24.522 -35.845 1.00 58.34 213 ALA A N 1
ATOM 1684 C CA . ALA A 1 213 ? 16.592 -24.718 -36.377 1.00 58.34 213 ALA A CA 1
ATOM 1685 C C . ALA A 1 213 ? 17.502 -25.526 -35.430 1.00 58.34 213 ALA A C 1
ATOM 1687 O O . ALA A 1 213 ? 18.462 -26.144 -35.886 1.00 58.34 213 ALA A O 1
ATOM 1688 N N . ALA A 1 214 ? 17.213 -25.514 -34.125 1.00 60.69 214 ALA A N 1
ATOM 1689 C CA . ALA A 1 214 ? 17.953 -26.241 -33.095 1.00 60.69 214 ALA A CA 1
ATOM 1690 C C . ALA A 1 214 ? 17.436 -27.670 -32.846 1.00 60.69 214 ALA A C 1
ATOM 1692 O O . ALA A 1 214 ? 18.035 -28.376 -32.036 1.00 60.69 214 ALA A O 1
ATOM 1693 N N . ASP A 1 215 ? 16.362 -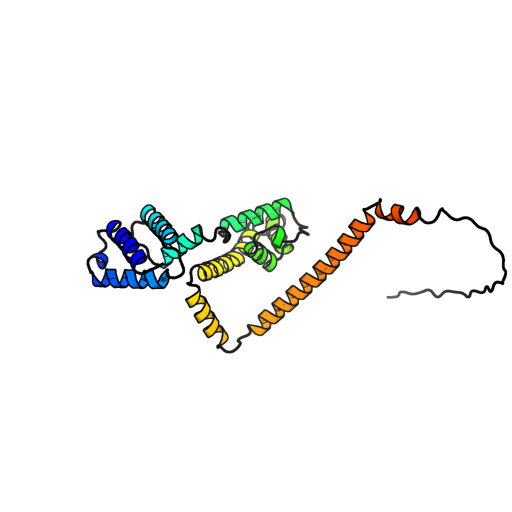28.099 -33.520 1.00 58.19 215 ASP A N 1
ATOM 1694 C CA . ASP A 1 215 ? 15.860 -29.476 -33.492 1.00 58.19 215 ASP A CA 1
ATOM 1695 C C . ASP A 1 215 ? 16.399 -30.276 -34.699 1.00 58.19 215 ASP A C 1
ATOM 1697 O O . ASP A 1 215 ? 15.823 -30.231 -35.792 1.00 58.19 215 ASP A O 1
ATOM 1701 N N . PRO A 1 216 ? 17.513 -31.020 -34.549 1.00 54.06 216 PRO A N 1
ATOM 1702 C CA . PRO A 1 216 ? 18.095 -31.797 -35.639 1.00 54.06 216 PRO A CA 1
ATOM 1703 C C . PRO A 1 216 ? 17.251 -33.016 -36.054 1.00 54.06 216 PRO A C 1
ATOM 1705 O O . PRO A 1 216 ? 17.561 -33.623 -37.077 1.00 54.06 216 PRO A O 1
ATOM 1708 N N . LEU A 1 217 ? 16.192 -33.384 -35.319 1.00 56.09 217 LEU A N 1
ATOM 1709 C CA . LEU A 1 217 ? 15.351 -34.550 -35.636 1.00 56.09 217 LEU A CA 1
ATOM 1710 C C . LEU A 1 217 ? 14.118 -34.209 -36.487 1.00 56.09 217 LEU A C 1
ATOM 1712 O O . LEU A 1 217 ? 13.542 -35.101 -37.109 1.00 56.09 217 LEU A O 1
ATOM 1716 N N . ALA A 1 218 ? 13.742 -32.933 -36.601 1.00 51.97 218 ALA A N 1
ATOM 1717 C CA . ALA A 1 218 ? 12.620 -32.520 -37.447 1.00 51.97 218 ALA A CA 1
ATOM 1718 C C . ALA A 1 218 ? 12.953 -32.534 -38.956 1.00 51.97 218 ALA A C 1
ATOM 1720 O O . ALA A 1 218 ? 12.047 -32.608 -39.787 1.00 51.97 218 ALA A O 1
ATOM 1721 N N . LEU A 1 219 ? 14.241 -32.490 -39.328 1.00 46.31 219 LEU A N 1
ATOM 1722 C CA . LEU A 1 219 ? 14.686 -32.464 -40.730 1.00 46.31 219 LEU A CA 1
ATOM 1723 C C . LEU A 1 219 ? 14.876 -33.858 -41.357 1.00 46.31 219 LEU A C 1
ATOM 1725 O O . LEU A 1 219 ? 14.836 -33.979 -42.582 1.00 46.31 219 LEU A O 1
ATOM 1729 N N . GLU A 1 220 ? 15.053 -34.900 -40.542 1.00 44.94 220 GLU A N 1
ATOM 1730 C CA . GLU A 1 220 ? 15.244 -36.286 -41.005 1.00 44.94 220 GLU A CA 1
ATOM 1731 C C . GLU A 1 220 ? 13.903 -36.999 -41.271 1.00 44.94 220 GLU A C 1
ATOM 1733 O O . GLU A 1 220 ? 13.786 -37.756 -42.233 1.00 44.94 220 GLU A O 1
ATOM 1738 N N . ALA A 1 221 ? 12.830 -36.656 -40.546 1.00 42.19 221 ALA A N 1
ATOM 1739 C CA . ALA A 1 221 ? 11.497 -37.235 -40.775 1.00 42.19 221 ALA A CA 1
ATOM 1740 C C . ALA A 1 221 ? 10.868 -36.855 -42.137 1.00 42.19 221 ALA A C 1
ATOM 1742 O O . ALA A 1 221 ? 9.893 -37.467 -42.573 1.00 42.19 221 ALA A O 1
ATOM 1743 N N . GLY A 1 222 ? 11.423 -35.853 -42.830 1.00 47.66 222 GLY A N 1
ATOM 1744 C CA . GLY A 1 222 ? 10.993 -35.435 -44.167 1.00 47.66 222 GLY A CA 1
ATOM 1745 C C . GLY A 1 222 ? 11.742 -36.099 -45.328 1.00 47.66 222 GLY A C 1
ATOM 1746 O O . GLY A 1 222 ? 11.363 -35.878 -46.477 1.00 47.66 222 GLY A O 1
ATOM 1747 N N . LYS A 1 223 ? 12.799 -36.885 -45.068 1.00 37.94 223 LYS A N 1
ATOM 1748 C CA . LYS A 1 223 ? 13.623 -37.508 -46.123 1.00 37.94 223 LYS A CA 1
ATOM 1749 C C . LYS A 1 223 ? 13.435 -39.017 -46.276 1.00 37.94 223 LYS A C 1
ATOM 1751 O O . LYS A 1 223 ? 13.766 -39.544 -47.332 1.00 37.94 223 LYS A O 1
ATOM 1756 N N . GLU A 1 224 ? 12.814 -39.696 -45.314 1.00 34.56 224 GLU A N 1
ATOM 1757 C CA . GLU A 1 224 ? 12.617 -41.156 -45.365 1.00 34.56 224 GLU A CA 1
ATOM 1758 C C . GLU A 1 224 ? 11.376 -41.635 -46.146 1.00 34.56 224 GLU A C 1
ATOM 1760 O O . GLU A 1 224 ? 11.151 -42.835 -46.267 1.00 34.56 224 GLU A O 1
ATOM 1765 N N . THR A 1 225 ? 10.581 -40.744 -46.752 1.00 34.62 225 THR A N 1
ATOM 1766 C CA . THR A 1 225 ? 9.425 -41.152 -47.590 1.00 34.62 225 THR A CA 1
ATOM 1767 C C . THR A 1 225 ? 9.657 -41.035 -49.101 1.00 34.62 225 THR A C 1
ATOM 1769 O O . THR A 1 225 ? 8.721 -41.219 -49.876 1.00 34.62 225 THR A O 1
ATOM 1772 N N . ALA A 1 226 ? 10.895 -40.786 -49.549 1.00 37.38 226 ALA A N 1
ATOM 1773 C CA . ALA A 1 226 ? 11.226 -40.679 -50.977 1.00 37.38 226 ALA A CA 1
ATOM 1774 C C . ALA A 1 226 ? 11.974 -41.896 -51.569 1.00 37.38 226 ALA A C 1
ATOM 1776 O O . ALA A 1 226 ? 12.234 -41.912 -52.770 1.00 37.38 226 ALA A O 1
ATOM 1777 N N . GLU A 1 227 ? 12.279 -42.934 -50.779 1.00 35.31 227 GLU A N 1
ATOM 1778 C CA . GLU A 1 227 ? 13.023 -44.127 -51.230 1.00 35.31 227 GLU A CA 1
ATOM 1779 C C . GLU A 1 227 ? 12.210 -45.433 -51.187 1.00 35.31 227 GLU A C 1
ATOM 1781 O O . GLU A 1 227 ? 12.728 -46.492 -50.870 1.00 35.31 227 GLU A O 1
ATOM 1786 N N . VAL A 1 228 ? 10.933 -45.422 -51.575 1.00 38.38 228 VAL A N 1
ATOM 1787 C CA . VAL A 1 228 ? 10.272 -46.655 -52.043 1.00 38.38 228 VAL A CA 1
ATOM 1788 C C . VAL A 1 228 ? 9.309 -46.291 -53.162 1.00 38.38 228 VAL A C 1
ATOM 1790 O O . VAL A 1 228 ? 8.184 -45.908 -52.894 1.00 38.38 228 VAL A O 1
ATOM 1793 N N . PHE A 1 229 ? 9.778 -46.341 -54.409 1.00 31.11 229 PHE A N 1
ATOM 1794 C CA . PHE A 1 2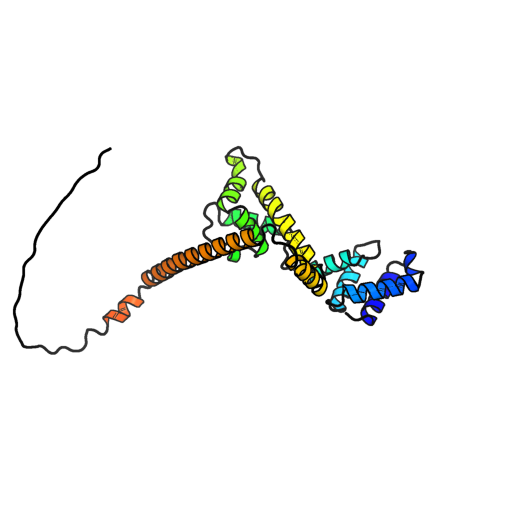29 ? 9.078 -46.869 -55.592 1.00 31.11 229 PHE A CA 1
ATOM 1795 C C . PHE A 1 229 ? 9.900 -46.508 -56.833 1.00 31.11 229 PHE A C 1
ATOM 1797 O O . PHE A 1 229 ? 9.685 -45.504 -57.507 1.00 31.11 229 PHE A O 1
ATOM 1804 N N . GLY A 1 230 ? 10.877 -47.362 -57.140 1.00 31.44 230 GLY A N 1
ATOM 1805 C CA . GLY A 1 230 ? 11.469 -47.398 -58.466 1.00 31.44 230 GLY A CA 1
ATOM 1806 C C . GLY A 1 230 ? 10.495 -48.042 -59.448 1.00 31.44 230 GLY A C 1
ATOM 1807 O O . GLY A 1 230 ? 10.139 -49.201 -59.271 1.00 31.44 230 GLY A O 1
ATOM 1808 N N . GLN A 1 231 ? 10.120 -47.312 -60.498 1.00 31.44 231 GLN A N 1
ATOM 1809 C CA . GLN A 1 231 ? 9.853 -47.855 -61.832 1.00 31.44 231 GLN A CA 1
ATOM 1810 C C . GLN A 1 231 ? 10.165 -46.769 -62.879 1.00 31.44 231 GLN A C 1
ATOM 1812 O O . GLN A 1 231 ? 9.776 -45.613 -62.742 1.00 31.44 231 GLN A O 1
ATOM 1817 N N . SER A 1 232 ? 10.962 -47.152 -63.879 1.00 30.14 232 SER A N 1
ATOM 1818 C CA . SER A 1 232 ? 11.542 -46.301 -64.933 1.00 30.14 232 SER A CA 1
ATOM 1819 C C . SER A 1 232 ? 10.568 -46.016 -66.107 1.00 30.14 232 SER A C 1
ATOM 1821 O O . SER A 1 232 ? 9.521 -46.655 -66.182 1.00 30.14 232 SER A O 1
ATOM 1823 N N . PRO A 1 233 ? 10.898 -45.067 -67.019 1.00 43.88 233 PRO A N 1
ATOM 1824 C CA . PRO A 1 233 ? 9.954 -44.284 -67.839 1.00 43.88 233 PRO A CA 1
ATOM 1825 C C . PRO A 1 233 ? 9.723 -44.860 -69.257 1.00 43.88 233 PRO A C 1
ATOM 1827 O O . PRO A 1 233 ? 10.327 -45.874 -69.612 1.00 43.88 233 PRO A O 1
ATOM 1830 N N . PRO A 1 234 ? 8.900 -44.209 -70.115 1.00 38.31 234 PRO A N 1
ATOM 1831 C CA . PRO A 1 234 ? 9.518 -43.373 -71.163 1.00 38.31 234 PRO A CA 1
ATOM 1832 C C . PRO A 1 234 ? 8.679 -42.161 -71.636 1.00 38.31 234 PRO A C 1
ATOM 1834 O O . PRO A 1 234 ? 7.455 -42.161 -71.558 1.00 38.31 234 PRO A O 1
ATOM 1837 N N . GLY A 1 235 ? 9.337 -41.170 -72.256 1.00 28.86 235 GLY A N 1
ATOM 1838 C CA . GLY A 1 235 ? 8.667 -40.277 -73.215 1.00 28.86 235 GLY A CA 1
ATOM 1839 C C . GLY A 1 235 ? 9.170 -38.834 -73.271 1.00 28.86 235 GLY A C 1
ATOM 1840 O O . GLY A 1 235 ? 8.807 -38.010 -72.447 1.00 28.86 235 GLY A O 1
ATOM 1841 N N . HIS A 1 236 ? 9.981 -38.550 -74.290 1.00 30.97 236 HIS A N 1
ATOM 1842 C CA . HIS A 1 236 ? 10.443 -37.250 -74.793 1.00 30.97 236 HIS A CA 1
ATOM 1843 C C . HIS A 1 236 ? 9.509 -36.029 -74.609 1.00 30.97 236 HIS A C 1
ATOM 1845 O O . HIS A 1 236 ? 8.320 -36.115 -74.891 1.00 30.97 236 HIS A O 1
ATOM 1851 N N . ILE A 1 237 ? 10.084 -34.835 -74.378 1.00 32.34 237 ILE A N 1
ATOM 1852 C CA . ILE A 1 237 ? 10.322 -33.800 -75.415 1.00 32.34 237 ILE A CA 1
ATOM 1853 C C . ILE A 1 237 ? 11.161 -32.624 -74.853 1.00 32.34 237 ILE A C 1
ATOM 1855 O O . ILE A 1 237 ? 11.163 -32.307 -73.671 1.00 32.34 237 ILE A O 1
ATOM 1859 N N . ARG A 1 238 ? 11.929 -32.056 -75.787 1.00 30.19 238 ARG A N 1
ATOM 1860 C CA . ARG A 1 238 ? 13.015 -31.064 -75.788 1.00 30.19 238 ARG A CA 1
ATOM 1861 C C . ARG A 1 238 ? 12.892 -29.784 -74.941 1.00 30.19 238 ARG A C 1
ATOM 1863 O O . ARG A 1 238 ? 11.918 -29.050 -75.018 1.00 30.19 238 ARG A O 1
ATOM 1870 N N . ALA A 1 239 ? 14.028 -29.477 -74.310 1.00 33.16 239 ALA A N 1
ATOM 1871 C CA . ALA A 1 239 ? 14.839 -28.253 -74.392 1.00 33.16 239 ALA A CA 1
ATOM 1872 C C . ALA A 1 239 ? 14.224 -26.963 -74.973 1.00 33.16 239 ALA A C 1
ATOM 1874 O O . ALA A 1 239 ? 13.881 -26.920 -76.150 1.00 33.16 239 ALA A O 1
ATOM 1875 N N . HIS A 1 240 ? 14.349 -25.870 -74.211 1.00 32.94 240 HIS A N 1
ATOM 1876 C CA . HIS A 1 240 ? 14.878 -24.606 -74.732 1.00 32.94 240 HIS A CA 1
ATOM 1877 C C . HIS A 1 240 ? 15.647 -23.839 -73.646 1.00 32.94 240 HIS A C 1
ATOM 1879 O O . HIS A 1 240 ? 15.106 -23.389 -72.642 1.00 32.94 240 HIS A O 1
ATOM 1885 N N . THR A 1 241 ? 16.946 -23.711 -73.884 1.00 34.78 241 THR A N 1
ATOM 1886 C CA . THR A 1 241 ? 17.870 -22.745 -73.298 1.00 34.78 241 THR A CA 1
ATOM 1887 C C . THR A 1 241 ? 17.658 -21.370 -73.943 1.00 34.78 241 THR A C 1
ATOM 1889 O O . THR A 1 241 ? 17.508 -21.298 -75.160 1.00 34.78 241 THR A O 1
ATOM 1892 N N . SER A 1 242 ? 17.720 -20.280 -73.168 1.00 31.91 242 SER A N 1
ATOM 1893 C CA . SER A 1 242 ? 18.737 -19.230 -73.379 1.00 31.91 242 SER A CA 1
ATOM 1894 C C . SER A 1 242 ? 18.728 -18.147 -72.275 1.00 31.91 242 SER A C 1
ATOM 1896 O O . SER A 1 242 ? 17.652 -17.738 -71.841 1.00 31.91 242 SER A O 1
ATOM 1898 N N . PRO A 1 243 ? 19.907 -17.654 -71.842 1.00 46.00 243 PRO A N 1
ATOM 1899 C CA . PRO A 1 243 ? 20.093 -16.618 -70.822 1.00 46.00 243 PRO A CA 1
ATOM 1900 C C . PRO A 1 243 ? 20.456 -15.253 -71.437 1.00 46.00 243 PRO A C 1
ATOM 1902 O O . PRO A 1 243 ? 21.016 -15.220 -72.525 1.00 46.00 243 PRO A O 1
ATOM 1905 N N . HIS A 1 244 ? 20.279 -14.143 -70.712 1.00 35.12 244 HIS A N 1
ATOM 1906 C CA . HIS A 1 244 ? 21.019 -12.876 -70.900 1.00 35.12 244 HIS A CA 1
ATOM 1907 C C . HIS A 1 244 ? 21.159 -12.206 -69.511 1.00 35.12 244 HIS A C 1
ATOM 1909 O O . HIS A 1 244 ? 20.165 -12.030 -68.819 1.00 35.12 244 HIS A O 1
ATOM 1915 N N . SER A 1 245 ? 22.374 -12.072 -68.947 1.00 37.22 245 SER A N 1
ATOM 1916 C CA . SER A 1 245 ? 23.314 -10.939 -69.138 1.00 37.22 245 SER A CA 1
ATOM 1917 C C . SER A 1 245 ? 22.748 -9.608 -68.616 1.00 37.22 245 SER A C 1
ATOM 1919 O O . SER A 1 245 ? 21.659 -9.239 -69.014 1.00 37.22 245 SER A O 1
ATOM 1921 N N . ARG A 1 246 ? 23.407 -8.734 -67.845 1.00 36.25 246 ARG A N 1
ATOM 1922 C CA . ARG A 1 246 ? 24.676 -8.616 -67.095 1.00 36.25 246 ARG A CA 1
ATOM 1923 C C . ARG A 1 246 ? 24.558 -7.233 -66.406 1.00 36.25 246 ARG A C 1
ATOM 1925 O O . ARG A 1 246 ? 23.958 -6.340 -66.986 1.00 36.25 246 ARG A O 1
ATOM 1932 N N . ARG A 1 247 ? 25.216 -7.055 -65.251 1.00 35.12 247 ARG A N 1
ATOM 1933 C CA . ARG A 1 247 ? 25.846 -5.811 -64.733 1.00 35.12 247 ARG A CA 1
ATOM 1934 C C . ARG A 1 247 ? 25.142 -4.456 -64.965 1.00 35.12 247 ARG A C 1
ATOM 1936 O O . ARG A 1 247 ? 25.165 -3.943 -66.075 1.00 35.12 247 ARG A O 1
ATOM 1943 N N . ASN A 1 248 ? 24.945 -3.709 -63.875 1.00 36.28 248 ASN A N 1
ATOM 1944 C CA . ASN A 1 248 ? 25.794 -2.528 -63.706 1.00 36.28 248 ASN A CA 1
ATOM 1945 C C . ASN A 1 248 ? 26.090 -2.212 -62.238 1.00 36.28 248 ASN A C 1
ATOM 1947 O O . ASN A 1 248 ? 25.326 -2.519 -61.330 1.00 36.28 248 ASN A O 1
ATOM 1951 N N . SER A 1 249 ? 27.267 -1.643 -62.049 1.00 39.34 249 SER A N 1
ATOM 1952 C CA . SER A 1 249 ? 27.958 -1.358 -60.801 1.00 39.34 249 SER A CA 1
ATOM 1953 C C . SER A 1 249 ? 28.212 0.145 -60.687 1.00 39.34 249 SER A C 1
ATOM 1955 O O . SER A 1 249 ? 28.441 0.772 -61.717 1.00 39.34 249 SER A O 1
ATOM 1957 N N . ARG A 1 250 ? 28.382 0.626 -59.444 1.00 38.31 250 ARG A N 1
ATOM 1958 C CA . ARG A 1 250 ? 28.937 1.939 -59.025 1.00 38.31 250 ARG A CA 1
ATOM 1959 C C . ARG A 1 250 ? 27.924 3.105 -59.048 1.00 38.31 250 ARG A C 1
ATOM 1961 O O . ARG A 1 250 ? 27.091 3.171 -59.931 1.00 38.31 250 ARG A O 1
ATOM 1968 N N . GLY A 1 251 ? 27.947 4.048 -58.104 1.00 36.16 251 GLY A N 1
ATOM 1969 C CA . GLY A 1 251 ? 28.994 4.351 -57.131 1.00 36.16 251 GLY A CA 1
ATOM 1970 C C . GLY A 1 251 ? 28.546 5.275 -55.993 1.00 36.16 251 GLY A C 1
ATOM 1971 O O . GLY A 1 251 ? 27.507 5.923 -56.055 1.00 36.16 251 GLY A O 1
ATOM 1972 N N . ARG A 1 252 ? 29.383 5.274 -54.949 1.00 40.34 252 ARG A N 1
ATOM 1973 C CA . ARG A 1 252 ? 29.473 6.269 -53.875 1.00 40.34 252 ARG A CA 1
ATOM 1974 C C . ARG A 1 252 ? 30.197 7.519 -54.375 1.00 40.34 252 ARG A C 1
ATOM 1976 O O . ARG A 1 252 ? 31.194 7.358 -55.075 1.00 40.34 252 ARG A O 1
ATOM 1983 N N . ALA A 1 253 ? 29.757 8.683 -53.903 1.00 48.62 253 ALA A N 1
ATOM 1984 C CA . ALA A 1 253 ? 30.510 9.888 -53.509 1.00 48.62 253 ALA A CA 1
ATOM 1985 C C . ALA A 1 253 ? 29.437 10.934 -53.104 1.00 48.62 253 ALA A C 1
ATOM 1987 O O . ALA A 1 253 ? 28.404 10.972 -53.765 1.00 48.62 253 ALA A O 1
ATOM 1988 N N . TYR A 1 254 ? 29.504 11.749 -52.053 1.00 45.50 254 TYR A N 1
ATOM 1989 C CA . TYR A 1 254 ? 30.528 12.168 -51.094 1.00 45.50 254 TYR A CA 1
ATOM 1990 C C . TYR A 1 254 ? 29.894 12.260 -49.700 1.00 45.50 254 TYR A C 1
ATOM 1992 O O . TYR A 1 254 ? 28.663 12.481 -49.642 1.00 45.50 254 TYR A O 1
#

pLDDT: mean 79.39, std 19.86, range [28.86, 97.62]

InterPro domains:
  IPR024424 Replicative helicase inhibitor G39P, N-terminal [PF11417] (1-68)

Foldseek 3Di:
DALVLLLVLLVVLCVLQVPDVLSVDPVSSSVSSVVCCVLCVVPDSVLLSVLSVVCSVPDPDRDDLLSSLLSSCVVPPVLLDDLVRLVVLVVVVCVPCPQDPPDQLVVSHRPLSSVLCVVCDSNNLRCQCVCVVVVDDHCVSSVSSCVRSVVSSVVVSVLSSGPPVVNVVVVVVVVVDDDPCPVVVVVVVVVVVVVVVVVVVVVVVVVVVVVVVVPPVVVVVVPVPPPPDDDDDDDDDDDDDDDDDDDDDDDDDD

Sequence (254 aa):
MTKKDAAQLVAIVVTAYPNYDKFRDADSVKATVSLWAMMFEDVDAPLVALAVKKHIATSKWPPSVAELREILLEIAHPDLIAPDQAWLAVSDLLYSEGEFNHGDLKQQLPPLVARAVESIGWSNLWEMHRGHWGGSKPGMDRVAFMQQYTPMYEREKARDMTPGELTTQIDAVAASLPDKGQKKLADRESDRRKREQYYAALSGWNRREALAAADPLALEAGKETAEVFGQSPPGHIRAHTSPHSRRNSRGRAY

Mean predicted aligned error: 13.82 Å

Organism: NCBI:txid1263079

Radius of gyration: 32.97 Å; Cα contacts (8 Å, |Δi|>4): 150; chains: 1; bounding box: 58×65×106 Å